Protein AF-A0A1Y3BEL7-F1 (afdb_monomer_lite)

Organism: Euroglyphus maynei (NCBI:txid6958)

Foldseek 3Di:
DDPVVVVLVVLVVLAPEADEPLQLLVQLLCLLQPDHDQQWDQDPVVLWIAGDSNYHHPPDRRVVRRVLVVVRRVNSSLNNVLCVVLVDDDPQADLLVLLSVLSNVVSVVLNVLSVVLSCVLVVVPPDDSRPPDDSVCSQVVCCDVVSVHSSVSSVLSSQLVCQLPVVVVVPVPDDDDDDDDPCPVVVSVVRSVVSLVSNLVSLVVQCPDPDPVSNVSSVSSNCSSCVVVVVVVVVVVVVDPDPVVVVPDPPPPVPPVPPVDDDDDDD

Radius of gyration: 25.71 Å; chains: 1; bounding box: 65×42×88 Å

pLDDT: mean 76.01, std 19.2, range [27.77, 96.56]

Sequence (267 aa):
MSHAECIHLLEERLIRRRLTKLEVIEHIISMLIGFESESFIWNDNEKQFVPNKCYSMTNVNIKSYQSFLSRFAPIGTMYRRMSTFVETEYFRGKTFFAYQNVLGKILGELMEKTLQARQHFTNSTDINPDKNVRLILVESFLDSEKNGQLLLSIRNLYAIHQEIIMNESNNDQSDEQISLSNSLFQMETSLHRHFCRQTLNAIHKRLSIPDVRIRSLAYTMLDHCLRVMFISLETMLKSFASLSELSTNEFLFESKFRSRNQLYHTV

Structure (mmCIF, N/CA/C/O backbone):
data_AF-A0A1Y3BEL7-F1
#
_entry.id   AF-A0A1Y3BEL7-F1
#
loop_
_atom_site.group_PDB
_atom_site.id
_atom_site.type_symbol
_atom_site.label_atom_id
_atom_site.label_alt_id
_atom_site.label_comp_id
_atom_site.label_asym_id
_atom_site.label_entity_id
_atom_site.label_seq_id
_atom_site.pdbx_PDB_ins_code
_atom_site.Cartn_x
_atom_site.Cartn_y
_atom_site.Cartn_z
_atom_site.occupancy
_atom_site.B_iso_or_equiv
_atom_site.auth_seq_id
_atom_site.auth_comp_id
_atom_site.auth_asym_id
_atom_site.auth_atom_id
_atom_site.pdbx_PDB_model_num
ATOM 1 N N . MET A 1 1 ? -14.386 -18.050 39.953 1.00 56.84 1 MET A N 1
ATOM 2 C CA . MET A 1 1 ? -13.738 -17.272 38.882 1.00 56.84 1 MET A CA 1
ATOM 3 C C . MET A 1 1 ? -12.870 -18.196 38.062 1.00 56.84 1 MET A C 1
ATOM 5 O O . MET A 1 1 ? -12.071 -18.928 38.637 1.00 56.84 1 MET A O 1
ATOM 9 N N . SER A 1 2 ? -13.051 -18.194 36.747 1.00 76.56 2 SER A N 1
ATOM 10 C CA . SER A 1 2 ? -12.201 -18.953 35.829 1.00 76.56 2 SER A CA 1
ATOM 11 C C . SER A 1 2 ? -10.856 -18.242 35.611 1.00 76.56 2 SER A C 1
ATOM 13 O O . SER A 1 2 ? -10.738 -17.028 35.780 1.00 76.56 2 SER A O 1
ATOM 15 N N . HIS A 1 3 ? -9.819 -18.984 35.214 1.00 68.88 3 HIS A N 1
ATOM 16 C CA . HIS A 1 3 ? -8.500 -18.408 34.914 1.00 68.88 3 HI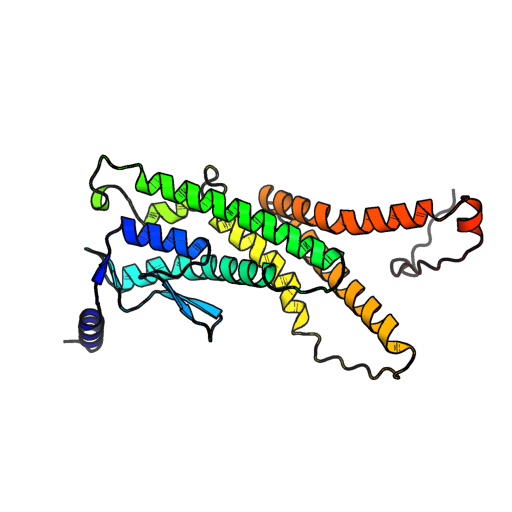S A CA 1
ATOM 17 C C . HIS A 1 3 ? -8.579 -17.317 33.821 1.00 68.88 3 HIS A C 1
ATOM 19 O O . HIS A 1 3 ? -7.900 -16.296 33.901 1.00 68.88 3 HIS A O 1
ATOM 25 N N . ALA A 1 4 ? -9.489 -17.484 32.854 1.00 65.94 4 ALA A N 1
ATOM 26 C CA . ALA A 1 4 ? -9.751 -16.515 31.792 1.00 65.94 4 ALA A CA 1
ATOM 27 C C . ALA A 1 4 ? -10.385 -15.204 32.299 1.00 65.94 4 ALA A C 1
ATOM 29 O O . ALA A 1 4 ? -10.062 -14.133 31.787 1.00 65.94 4 ALA A O 1
ATOM 30 N N . GLU A 1 5 ? -11.249 -15.270 33.316 1.00 63.91 5 GLU A N 1
ATOM 31 C CA . GLU A 1 5 ? -11.828 -14.082 33.965 1.00 63.91 5 GLU A CA 1
ATOM 32 C C . GLU A 1 5 ? -10.769 -13.290 34.741 1.00 63.91 5 GLU A C 1
ATOM 34 O O . GLU A 1 5 ? -10.764 -12.061 34.695 1.00 63.91 5 GLU A O 1
ATOM 39 N N . CYS A 1 6 ? -9.830 -13.978 35.402 1.00 62.88 6 CYS A N 1
ATO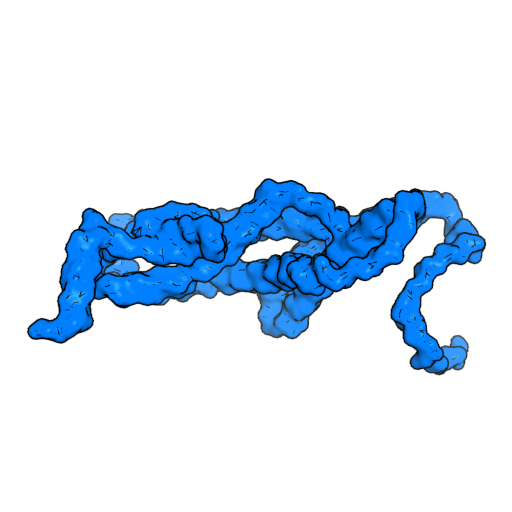M 40 C CA . CYS A 1 6 ? -8.703 -13.337 36.088 1.00 62.88 6 CYS A CA 1
ATOM 41 C C . CYS A 1 6 ? -7.791 -12.572 35.117 1.00 62.88 6 CYS A C 1
ATOM 43 O O . CYS A 1 6 ? -7.420 -11.433 35.397 1.00 62.88 6 CYS A O 1
ATOM 45 N N . ILE A 1 7 ? -7.455 -13.170 33.968 1.00 68.19 7 ILE A N 1
ATOM 46 C CA . ILE A 1 7 ? -6.629 -12.519 32.938 1.00 68.19 7 ILE A CA 1
ATOM 47 C C . ILE A 1 7 ? -7.341 -11.280 32.382 1.00 68.19 7 ILE A C 1
ATOM 49 O O . ILE A 1 7 ? -6.734 -10.217 32.303 1.00 68.19 7 ILE A O 1
ATOM 53 N N . HIS A 1 8 ? -8.640 -11.374 32.086 1.00 64.44 8 HIS A N 1
ATOM 54 C CA . HIS A 1 8 ? -9.412 -10.240 31.568 1.00 64.44 8 HIS A CA 1
ATOM 55 C C . HIS A 1 8 ? -9.477 -9.064 32.560 1.00 64.44 8 HIS A C 1
ATOM 57 O O . HIS A 1 8 ? -9.371 -7.905 32.165 1.00 64.44 8 HIS A O 1
ATOM 63 N N . LEU A 1 9 ? -9.625 -9.341 33.860 1.00 64.44 9 LEU A N 1
ATOM 64 C CA . LEU A 1 9 ? -9.618 -8.306 34.903 1.00 64.44 9 LEU A CA 1
ATOM 65 C C . LEU A 1 9 ? -8.244 -7.640 35.064 1.00 64.44 9 LEU A C 1
ATOM 67 O O . LEU A 1 9 ? -8.168 -6.446 35.349 1.00 64.44 9 LEU A O 1
ATOM 71 N N . LEU A 1 10 ? -7.157 -8.395 34.884 1.00 67.31 10 LEU A N 1
ATOM 72 C CA . LEU A 1 10 ? -5.799 -7.847 34.883 1.00 67.31 10 LEU A CA 1
ATOM 73 C C . LEU A 1 10 ? -5.545 -6.975 33.646 1.00 67.31 10 LEU A C 1
ATOM 75 O O . LEU A 1 10 ? -4.974 -5.896 33.779 1.00 67.31 10 LEU A O 1
ATOM 79 N N . GLU A 1 11 ? -6.017 -7.397 32.471 1.00 68.31 11 GLU A N 1
ATOM 80 C CA . GLU A 1 11 ? -5.955 -6.604 31.237 1.00 68.31 11 GLU A CA 1
ATOM 81 C C . GLU A 1 11 ? -6.750 -5.296 31.361 1.00 68.31 11 GLU A C 1
ATOM 83 O O . GLU A 1 11 ? -6.269 -4.243 30.947 1.00 68.31 11 GLU A O 1
ATOM 88 N N . GLU A 1 12 ? -7.923 -5.323 32.003 1.00 69.38 12 GLU A N 1
ATOM 89 C CA . GLU A 1 12 ? -8.717 -4.113 32.243 1.00 69.38 12 GLU A CA 1
ATOM 90 C C . GLU A 1 12 ? -8.018 -3.093 33.146 1.00 69.38 12 GLU A C 1
ATOM 92 O O . GLU A 1 12 ? -8.146 -1.888 32.923 1.00 69.38 12 GLU A O 1
ATOM 97 N N . ARG A 1 13 ? -7.237 -3.551 34.131 1.00 73.81 13 ARG A N 1
ATOM 98 C CA . ARG A 1 13 ? -6.464 -2.668 35.021 1.00 73.81 13 ARG A CA 1
ATOM 99 C C . ARG A 1 13 ? -5.313 -1.949 34.317 1.00 73.81 13 ARG A C 1
ATOM 101 O O . ARG A 1 13 ? -4.828 -0.951 34.840 1.00 73.81 13 ARG A O 1
ATOM 108 N N . LEU A 1 14 ? -4.874 -2.441 33.158 1.00 77.56 14 LEU A N 1
ATOM 109 C CA . LEU A 1 14 ? -3.791 -1.844 32.371 1.00 77.56 14 LEU A CA 1
ATOM 110 C C . LEU A 1 14 ? -4.282 -0.756 31.401 1.00 77.56 14 LEU A C 1
ATOM 112 O O . LEU A 1 14 ? -3.461 -0.077 30.780 1.00 77.56 14 LEU A O 1
ATOM 116 N N . ILE A 1 15 ? -5.600 -0.564 31.270 1.00 82.31 15 ILE A N 1
ATOM 117 C CA . ILE A 1 15 ? -6.164 0.467 30.398 1.00 82.31 15 ILE A CA 1
ATOM 118 C C . ILE A 1 15 ? -5.889 1.849 30.987 1.00 82.31 15 ILE A C 1
ATOM 120 O O . ILE A 1 15 ? -6.390 2.202 32.052 1.00 82.31 15 ILE A O 1
ATOM 124 N N . ARG A 1 16 ? -5.159 2.671 30.230 1.00 84.25 16 ARG A N 1
ATOM 125 C CA . ARG A 1 16 ? -4.903 4.078 30.560 1.00 84.25 16 ARG A CA 1
ATOM 126 C C . ARG A 1 16 ? -6.086 4.974 30.209 1.00 84.25 16 ARG A C 1
ATOM 128 O O . ARG A 1 16 ? -6.393 5.900 30.951 1.00 84.25 16 ARG A O 1
ATOM 135 N N . ARG A 1 17 ? -6.741 4.715 29.072 1.00 89.06 17 ARG A N 1
ATOM 136 C CA . ARG A 1 17 ? -7.836 5.543 28.548 1.00 89.06 17 ARG A CA 1
ATOM 137 C C . ARG A 1 17 ? -8.792 4.734 27.668 1.00 89.06 17 ARG A C 1
ATOM 139 O O . ARG A 1 17 ? -8.379 3.804 26.971 1.00 89.06 17 ARG A O 1
ATOM 146 N N . ARG A 1 18 ? -10.075 5.111 27.690 1.00 87.94 18 ARG A N 1
ATOM 147 C CA . ARG A 1 18 ? -11.102 4.617 26.761 1.00 87.94 18 ARG A CA 1
ATOM 148 C C . ARG A 1 18 ? -11.366 5.668 25.683 1.00 87.94 18 ARG A C 1
ATOM 150 O O . ARG A 1 18 ? -11.723 6.794 26.015 1.00 87.94 18 ARG A O 1
ATOM 157 N N . LEU A 1 19 ? -11.172 5.285 24.429 1.00 88.69 19 LEU A N 1
ATOM 158 C CA . LEU A 1 19 ? -11.324 6.120 23.242 1.00 88.69 19 LEU A CA 1
ATOM 159 C C . LEU A 1 19 ? -12.773 6.111 22.750 1.00 88.69 19 LEU A C 1
ATOM 161 O O . LEU A 1 19 ? -13.483 5.111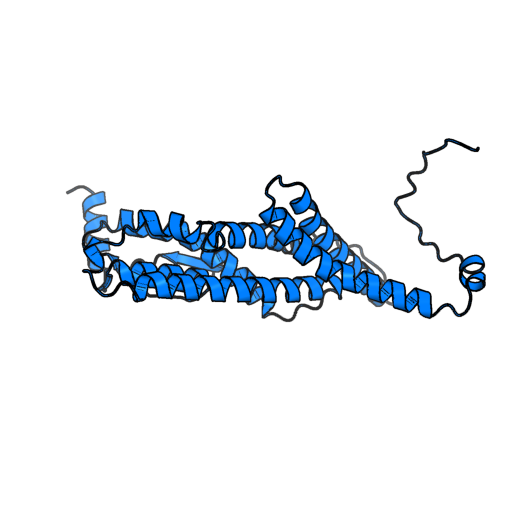 22.887 1.00 88.69 19 LEU A O 1
ATOM 165 N N . THR A 1 20 ? -13.196 7.215 22.150 1.00 87.25 20 THR A N 1
ATOM 166 C CA . THR A 1 20 ? -14.455 7.327 21.406 1.00 87.25 20 THR A CA 1
ATOM 167 C C . THR A 1 20 ? -14.350 6.628 20.051 1.00 87.25 20 THR A C 1
ATOM 169 O O . THR A 1 20 ? -13.254 6.376 19.542 1.00 87.25 20 THR A O 1
ATOM 172 N N . LYS A 1 21 ? -15.490 6.331 19.412 1.00 85.12 21 LYS A N 1
ATOM 173 C CA . LYS A 1 21 ? -15.473 5.716 18.072 1.00 85.12 21 LYS A CA 1
ATOM 174 C C . LYS A 1 21 ? -14.783 6.598 17.035 1.00 85.12 21 LYS A C 1
ATOM 176 O O . LYS A 1 21 ? -14.102 6.071 16.160 1.00 85.12 21 LYS A O 1
ATOM 181 N N . LEU A 1 22 ? -14.967 7.915 17.129 1.00 84.31 22 LEU A N 1
ATOM 182 C CA . LEU A 1 22 ? -14.365 8.868 16.201 1.00 84.31 22 LEU A CA 1
ATOM 183 C C . LEU A 1 22 ? -12.837 8.865 16.325 1.00 84.31 22 LEU A C 1
ATOM 185 O O . LEU A 1 22 ? -12.164 8.722 15.311 1.00 84.31 22 LEU A O 1
ATOM 189 N N . GLU A 1 23 ? -12.301 8.907 17.548 1.00 88.44 23 GLU A N 1
ATOM 190 C CA . GLU A 1 23 ? -10.851 8.822 17.789 1.00 88.44 23 GLU A CA 1
ATOM 191 C C . GLU A 1 23 ? -10.263 7.527 17.223 1.00 88.44 23 GLU A C 1
ATOM 193 O O . GLU A 1 23 ? -9.241 7.547 16.544 1.00 88.44 23 GLU A O 1
ATOM 198 N N . VAL A 1 24 ? -10.939 6.390 17.422 1.00 89.94 24 VAL A N 1
ATOM 199 C CA . VAL A 1 24 ? -10.495 5.106 16.859 1.00 89.94 24 VAL A CA 1
ATOM 200 C C . VAL A 1 24 ? -10.445 5.144 15.327 1.00 89.94 24 VAL A C 1
ATOM 202 O O . VAL A 1 24 ? -9.528 4.584 14.727 1.00 89.94 24 VAL A O 1
ATOM 205 N N . ILE A 1 25 ? -11.400 5.812 14.678 1.00 88.56 25 ILE A N 1
ATOM 206 C CA . ILE A 1 25 ? -11.409 5.974 13.218 1.00 88.56 25 ILE A CA 1
ATOM 207 C C . ILE A 1 25 ? -10.274 6.887 12.766 1.00 88.56 25 ILE A C 1
ATOM 209 O O . ILE A 1 25 ? -9.565 6.541 11.823 1.00 88.56 25 ILE A O 1
ATOM 213 N N . GLU A 1 26 ? -10.055 8.011 13.447 1.00 89.50 26 GLU A N 1
ATOM 214 C CA . GLU A 1 26 ? -8.930 8.900 13.154 1.00 89.50 26 GLU A CA 1
ATOM 215 C C . GLU A 1 26 ? -7.583 8.190 13.310 1.00 89.50 26 GLU A C 1
ATOM 217 O O . GLU A 1 26 ? -6.696 8.352 12.470 1.00 89.50 26 GLU A O 1
ATOM 222 N N . HIS A 1 27 ? -7.438 7.356 14.338 1.00 93.44 27 HIS A N 1
ATOM 223 C CA . HIS A 1 27 ? -6.250 6.536 14.545 1.00 93.44 27 HIS A CA 1
ATOM 224 C C . HIS A 1 27 ? -6.048 5.508 13.423 1.00 93.44 27 HIS A C 1
ATOM 226 O O . HIS A 1 27 ? -4.923 5.336 12.958 1.00 93.44 27 HIS A O 1
ATOM 232 N N . ILE A 1 28 ? -7.116 4.859 12.935 1.00 92.75 28 ILE A N 1
ATOM 233 C CA . ILE A 1 28 ? -7.040 3.959 11.770 1.00 92.75 28 ILE A CA 1
ATOM 234 C C . ILE A 1 28 ? -6.583 4.725 10.529 1.00 92.75 28 ILE A C 1
ATOM 236 O O . ILE A 1 28 ? -5.660 4.286 9.851 1.00 92.75 28 ILE A O 1
ATOM 240 N N . ILE A 1 29 ? -7.200 5.871 10.240 1.00 91.94 29 ILE A N 1
ATOM 241 C CA . ILE A 1 29 ? -6.881 6.691 9.065 1.00 91.94 29 ILE A CA 1
ATOM 242 C C . ILE A 1 29 ? -5.430 7.184 9.119 1.00 91.94 29 ILE A C 1
ATOM 244 O O . ILE A 1 29 ? -4.725 7.110 8.117 1.00 91.94 29 ILE A O 1
ATOM 248 N N . SER A 1 30 ? -4.963 7.620 10.290 1.00 93.06 30 SER A N 1
ATOM 249 C CA . SER A 1 30 ? -3.580 8.075 10.488 1.00 93.06 30 SER A CA 1
ATOM 250 C C . SER A 1 30 ? -2.576 6.931 10.307 1.00 93.06 30 SER A C 1
ATOM 252 O O . SER A 1 30 ? -1.538 7.098 9.669 1.00 93.06 30 SER A O 1
ATOM 254 N N . MET A 1 31 ? -2.911 5.737 10.798 1.00 95.38 31 MET A N 1
ATOM 255 C CA . MET A 1 31 ? -2.078 4.543 10.652 1.00 95.38 31 MET A CA 1
ATOM 256 C C . MET A 1 31 ? -2.024 4.031 9.205 1.00 95.38 31 MET A C 1
ATOM 258 O O . MET A 1 31 ? -0.973 3.569 8.763 1.00 95.38 31 MET A O 1
ATOM 262 N N . LEU A 1 32 ? -3.098 4.186 8.422 1.00 94.06 32 LEU A N 1
ATOM 263 C CA . LEU A 1 32 ? -3.114 3.830 6.995 1.00 94.06 32 LEU A CA 1
ATOM 264 C C . LEU A 1 32 ? -2.138 4.651 6.139 1.00 94.06 32 LEU A C 1
ATOM 266 O O . LEU A 1 32 ? -1.768 4.189 5.064 1.00 94.06 32 LEU A O 1
ATOM 270 N N . ILE A 1 33 ? -1.693 5.811 6.629 1.00 92.94 33 ILE A N 1
ATOM 271 C CA . ILE A 1 33 ? -0.644 6.640 6.012 1.00 92.94 33 ILE A CA 1
ATOM 272 C C . ILE A 1 33 ? 0.676 6.608 6.802 1.00 92.94 33 ILE A C 1
ATOM 274 O O . ILE A 1 33 ? 1.551 7.443 6.594 1.00 92.94 33 ILE A O 1
ATOM 278 N N . GLY A 1 34 ? 0.844 5.628 7.694 1.00 92.56 34 GLY A N 1
ATOM 279 C CA . GLY A 1 34 ? 2.119 5.326 8.343 1.00 92.56 34 GLY A CA 1
ATOM 280 C C . GLY A 1 34 ? 2.387 6.021 9.680 1.00 92.56 34 GLY A C 1
ATOM 281 O O . GLY A 1 34 ? 3.482 5.844 10.219 1.00 92.56 34 GLY A O 1
ATOM 282 N N . PHE A 1 35 ? 1.424 6.738 10.264 1.00 94.12 35 PHE A N 1
ATOM 283 C CA . PHE A 1 35 ? 1.610 7.381 11.571 1.00 94.12 35 PHE A CA 1
ATOM 284 C C . PHE A 1 35 ? 1.185 6.492 12.743 1.00 94.12 35 PHE A C 1
ATOM 286 O O . PHE A 1 35 ? 0.197 5.759 12.686 1.00 94.12 35 PHE A O 1
ATOM 293 N N . GLU A 1 36 ? 1.935 6.582 13.838 1.00 94.69 36 GLU A N 1
ATOM 294 C CA . GLU A 1 36 ? 1.534 6.004 15.119 1.00 94.69 36 GLU A CA 1
ATOM 295 C C . GLU A 1 36 ? 0.390 6.797 15.757 1.00 94.69 36 GLU A C 1
ATOM 297 O O . GLU A 1 36 ? 0.131 7.955 15.429 1.00 94.69 36 GLU A O 1
ATOM 302 N N . SER A 1 37 ? -0.312 6.156 16.684 1.00 93.94 37 SER A N 1
ATOM 303 C CA . SER A 1 37 ? -1.406 6.753 17.445 1.00 93.94 37 SER A CA 1
ATOM 304 C C . SER A 1 37 ? -1.588 6.023 18.773 1.00 93.94 37 SER A C 1
ATOM 306 O O . SER A 1 37 ? -0.946 5.007 19.039 1.00 93.94 37 SER A O 1
ATOM 308 N N . GLU A 1 38 ? -2.521 6.478 19.607 1.00 92.44 38 GLU A N 1
ATOM 309 C CA . GLU A 1 38 ? -2.838 5.762 20.847 1.00 92.44 38 GLU A CA 1
ATOM 310 C C . GLU A 1 38 ? -3.309 4.324 20.573 1.00 92.44 38 GLU A C 1
ATOM 312 O O . GLU A 1 38 ? -2.976 3.412 21.325 1.00 92.44 38 GLU A O 1
ATOM 317 N N . SER A 1 39 ? -4.031 4.091 19.469 1.00 92.31 39 SER A N 1
ATOM 318 C CA . SER A 1 39 ? -4.519 2.757 19.094 1.00 92.31 39 SER A CA 1
ATOM 319 C C . SER A 1 39 ? -3.457 1.863 18.449 1.00 92.31 39 SER A C 1
ATOM 321 O O . SER A 1 39 ? -3.598 0.641 18.516 1.00 92.31 39 SER A O 1
ATOM 323 N N . PHE A 1 40 ? -2.413 2.430 17.835 1.00 95.06 40 PHE A N 1
ATOM 324 C CA . PHE A 1 40 ? -1.425 1.687 17.047 1.00 95.06 40 PHE A CA 1
ATOM 325 C C . PHE A 1 40 ? -0.008 2.191 17.291 1.00 95.06 40 PHE A C 1
ATOM 327 O O . PHE A 1 40 ? 0.287 3.359 17.054 1.00 95.06 40 PHE A O 1
ATOM 334 N N . ILE A 1 41 ? 0.880 1.277 17.664 1.00 94.38 41 ILE A N 1
ATOM 335 C CA . ILE A 1 41 ? 2.315 1.543 17.792 1.00 94.38 41 ILE A CA 1
ATOM 336 C C . ILE A 1 41 ? 3.076 0.764 16.725 1.00 94.38 41 ILE A C 1
ATOM 338 O O . ILE A 1 41 ? 2.641 -0.309 16.295 1.00 94.38 41 ILE A O 1
ATOM 342 N N . TRP A 1 42 ? 4.205 1.297 16.291 1.00 95.19 42 TRP A N 1
ATOM 343 C CA . TRP A 1 42 ? 5.131 0.621 15.406 1.00 95.19 42 TRP A CA 1
ATOM 344 C C . TRP A 1 42 ? 6.115 -0.206 16.224 1.00 95.19 42 TRP A C 1
ATOM 346 O O . TRP A 1 42 ? 6.802 0.289 17.112 1.00 95.19 42 TRP A O 1
ATOM 356 N N . ASN A 1 43 ? 6.172 -1.499 15.928 1.00 93.94 43 ASN A N 1
ATOM 357 C CA . ASN A 1 43 ? 7.163 -2.395 16.490 1.00 93.94 43 ASN A CA 1
ATOM 358 C C . ASN A 1 43 ? 8.388 -2.414 15.570 1.00 93.94 43 ASN A C 1
ATOM 360 O O . ASN A 1 43 ? 8.343 -3.038 14.509 1.00 93.94 43 ASN A O 1
ATOM 364 N N . ASP A 1 44 ? 9.480 -1.767 15.981 1.00 90.38 44 ASP A N 1
ATOM 365 C CA . ASP A 1 44 ? 10.724 -1.717 15.202 1.00 90.38 44 ASP A CA 1
ATOM 366 C C . ASP A 1 44 ? 11.357 -3.097 14.975 1.00 90.38 44 ASP A C 1
ATOM 368 O O . ASP A 1 44 ? 11.929 -3.339 13.911 1.00 90.38 44 ASP A O 1
ATOM 372 N N . ASN A 1 45 ? 11.202 -4.029 15.922 1.00 91.00 45 ASN A N 1
ATOM 373 C CA . ASN A 1 45 ? 11.781 -5.372 15.814 1.00 91.00 45 ASN A CA 1
ATOM 374 C C . ASN A 1 45 ? 11.094 -6.194 14.717 1.00 91.00 45 ASN A C 1
ATOM 376 O O . ASN A 1 45 ? 11.746 -6.859 13.916 1.00 91.00 45 ASN A O 1
ATOM 380 N N . GLU A 1 46 ? 9.763 -6.137 14.667 1.00 90.38 46 GLU A N 1
ATOM 381 C CA . GLU A 1 46 ? 8.950 -6.876 13.690 1.00 90.38 46 GLU A CA 1
ATOM 382 C C . GLU A 1 46 ? 8.669 -6.054 12.417 1.00 90.38 46 GLU A C 1
ATOM 384 O O . GLU A 1 46 ? 8.111 -6.563 11.438 1.00 90.38 46 GLU A O 1
ATOM 389 N N . LYS A 1 47 ? 9.052 -4.771 12.420 1.00 91.75 47 LYS A N 1
ATOM 390 C CA . LYS A 1 47 ? 8.764 -3.777 11.379 1.00 91.75 47 LYS A CA 1
ATOM 391 C C . LYS A 1 47 ? 7.287 -3.784 10.981 1.00 91.75 47 LYS A C 1
ATOM 393 O O . LYS A 1 47 ? 6.967 -3.920 9.793 1.00 91.75 47 LYS A O 1
ATOM 398 N N . GLN A 1 48 ? 6.396 -3.720 11.968 1.00 95.44 48 GLN A N 1
ATOM 399 C CA . GLN A 1 48 ? 4.949 -3.743 11.751 1.00 95.44 48 GLN A CA 1
ATOM 400 C C . GLN A 1 48 ? 4.187 -2.936 12.796 1.00 95.44 48 GLN A C 1
ATOM 402 O O . GLN A 1 48 ? 4.636 -2.774 13.929 1.00 95.44 48 GLN A O 1
ATOM 407 N N . PHE A 1 49 ? 2.999 -2.472 12.426 1.00 95.62 49 PHE A N 1
ATOM 408 C CA . PHE A 1 49 ? 2.058 -1.913 13.385 1.00 95.62 49 PHE A CA 1
ATOM 409 C C . PHE A 1 49 ? 1.419 -3.008 14.229 1.00 95.62 49 PHE A C 1
ATOM 411 O O . PHE A 1 49 ? 0.997 -4.044 13.712 1.00 95.62 49 PHE A O 1
ATOM 418 N N . VAL A 1 50 ? 1.269 -2.733 15.521 1.00 93.94 50 VAL A N 1
ATOM 419 C CA . VAL A 1 50 ? 0.541 -3.587 16.458 1.00 93.94 50 VAL A CA 1
ATOM 420 C C . VAL A 1 50 ? -0.491 -2.764 17.238 1.00 93.94 50 VAL A C 1
ATOM 422 O O . VAL A 1 50 ? -0.209 -1.621 17.618 1.00 93.94 50 VAL A O 1
ATOM 425 N N . PRO A 1 51 ? -1.701 -3.306 17.487 1.00 92.50 51 PRO A N 1
ATOM 426 C CA . PRO A 1 51 ? -2.675 -2.654 18.353 1.00 92.50 51 PRO A CA 1
ATOM 427 C C . PRO A 1 51 ? -2.111 -2.439 19.760 1.00 92.50 51 PRO A C 1
ATOM 429 O O . PRO A 1 51 ? -1.585 -3.366 20.382 1.00 92.50 51 PRO A O 1
ATOM 432 N N . ASN A 1 52 ? -2.246 -1.223 20.281 1.00 88.81 52 ASN A N 1
ATOM 433 C CA . ASN A 1 52 ? -1.765 -0.891 21.613 1.00 88.81 52 ASN A CA 1
ATOM 434 C C . ASN A 1 52 ? -2.689 -1.477 22.690 1.00 88.81 52 ASN A C 1
ATOM 436 O O . ASN A 1 52 ? -3.898 -1.239 22.696 1.00 88.81 52 ASN A O 1
ATOM 440 N N . LYS A 1 53 ? -2.110 -2.217 23.639 1.00 84.81 53 LYS A N 1
ATOM 441 C CA . LYS A 1 53 ? -2.848 -2.867 24.732 1.00 84.81 53 LYS A CA 1
ATOM 442 C C . LYS A 1 53 ? -3.276 -1.897 25.840 1.00 84.81 53 LYS A C 1
ATOM 444 O O . LYS A 1 53 ? -4.169 -2.226 26.610 1.00 84.81 53 LYS A O 1
ATOM 449 N N . CYS A 1 54 ? -2.671 -0.711 25.914 1.00 83.94 54 CYS A N 1
ATOM 450 C CA . CYS A 1 54 ? -2.954 0.291 26.948 1.00 83.94 54 CYS A CA 1
ATOM 451 C C . CYS A 1 54 ? -4.255 1.077 26.714 1.00 83.94 54 CYS A C 1
ATOM 453 O O . CYS A 1 54 ? -4.640 1.884 27.562 1.00 83.94 54 CYS A O 1
ATOM 455 N N . TYR A 1 55 ? -4.922 0.874 25.576 1.00 87.06 55 TYR A N 1
ATOM 456 C CA . TYR A 1 55 ? -6.111 1.621 25.177 1.00 87.06 55 TYR A CA 1
ATOM 457 C C . TYR A 1 55 ? -7.253 0.673 24.821 1.00 87.06 55 TYR A C 1
ATOM 459 O O . TYR A 1 55 ? -7.049 -0.438 24.336 1.00 87.06 55 TYR A O 1
ATOM 467 N N . SER A 1 56 ? -8.478 1.129 25.059 1.00 88.06 56 SER A N 1
ATOM 468 C CA . SER A 1 56 ? -9.707 0.429 24.671 1.00 88.06 56 SER A CA 1
ATOM 469 C C . SER A 1 56 ? -10.720 1.431 24.132 1.00 88.06 56 SER A C 1
ATOM 471 O O . SER A 1 56 ? -10.434 2.625 24.086 1.00 88.06 56 SER A O 1
ATOM 473 N N . MET A 1 57 ? -11.903 0.971 23.737 1.00 86.69 57 MET A N 1
ATOM 474 C CA . MET A 1 57 ? -12.968 1.838 23.242 1.00 86.69 57 MET A CA 1
ATOM 475 C C . MET A 1 57 ? -14.166 1.840 24.192 1.00 86.69 57 MET A C 1
ATOM 477 O O . MET A 1 57 ? -14.467 0.835 24.842 1.00 86.69 57 MET A O 1
ATOM 481 N N . THR A 1 58 ? -14.862 2.971 24.280 1.00 82.81 58 THR A N 1
ATOM 482 C CA . THR A 1 58 ? -16.091 3.090 25.067 1.00 82.81 58 THR A CA 1
ATOM 483 C C . THR A 1 58 ? -17.141 2.076 24.599 1.00 82.81 58 THR A C 1
ATOM 485 O O . THR A 1 58 ? -17.368 1.874 23.407 1.00 82.81 58 THR A O 1
ATOM 488 N N . ASN A 1 59 ? -17.794 1.416 25.560 1.00 81.50 59 ASN A N 1
ATOM 489 C CA . ASN A 1 59 ? -18.905 0.483 25.328 1.00 81.50 59 ASN A CA 1
ATOM 490 C C . ASN A 1 59 ? -18.601 -0.710 24.398 1.00 81.50 59 ASN A C 1
ATOM 492 O O . ASN A 1 59 ? -19.526 -1.294 23.835 1.00 81.50 59 ASN A O 1
ATOM 496 N N . VAL A 1 60 ? -17.331 -1.099 24.242 1.00 81.69 60 VAL A N 1
ATOM 497 C CA . VAL A 1 60 ? -16.933 -2.277 23.458 1.00 81.69 60 VAL A CA 1
ATOM 498 C C . VAL A 1 60 ? -15.935 -3.124 24.233 1.00 81.69 60 VAL A C 1
ATOM 500 O O . VAL A 1 60 ? -15.028 -2.610 24.882 1.00 81.69 60 VAL A O 1
ATOM 503 N N . ASN A 1 61 ? -16.112 -4.444 24.162 1.00 84.12 61 ASN A N 1
ATOM 504 C CA . ASN A 1 61 ? -15.206 -5.400 24.787 1.00 84.12 61 ASN A CA 1
ATOM 505 C C . ASN A 1 61 ? -13.785 -5.267 24.204 1.00 84.12 61 ASN A C 1
ATOM 507 O O . ASN A 1 61 ? -13.615 -5.162 22.987 1.00 84.12 61 ASN A O 1
ATOM 511 N N . ILE A 1 62 ? -12.767 -5.331 25.067 1.00 83.38 62 ILE A N 1
ATOM 512 C CA . ILE A 1 62 ? -11.349 -5.185 24.700 1.00 83.38 62 ILE A CA 1
ATOM 513 C C . ILE A 1 62 ? -10.941 -6.157 23.592 1.00 83.38 62 ILE A C 1
ATOM 515 O O . ILE A 1 62 ? -10.295 -5.742 22.634 1.00 83.38 62 ILE A O 1
ATOM 519 N N . LYS A 1 63 ? -11.349 -7.428 23.672 1.00 84.25 63 LYS A N 1
ATOM 520 C CA . LYS A 1 63 ? -11.015 -8.441 22.661 1.00 84.25 63 LYS A CA 1
ATOM 521 C C . LYS A 1 63 ? -11.633 -8.106 21.309 1.00 84.25 63 LYS A C 1
ATOM 523 O O . LYS A 1 63 ? -10.967 -8.220 20.284 1.00 84.25 63 LYS A O 1
ATOM 528 N N . SER A 1 64 ? -12.885 -7.646 21.296 1.00 85.06 64 SER A N 1
ATOM 529 C CA . SER A 1 64 ? -13.557 -7.204 20.068 1.00 85.06 64 SER A CA 1
ATOM 530 C C . SER A 1 64 ? -12.888 -5.965 19.474 1.00 85.06 64 SER A C 1
ATOM 532 O O . SER A 1 64 ? -12.707 -5.894 18.263 1.00 85.06 64 SER A O 1
ATOM 534 N N . TYR A 1 65 ? -12.476 -5.015 20.315 1.00 86.44 65 TYR A N 1
ATOM 535 C CA . TYR A 1 65 ? -11.721 -3.835 19.896 1.00 86.44 65 TYR A CA 1
ATOM 536 C C . TYR A 1 65 ? -10.356 -4.213 19.301 1.00 86.44 65 TYR A C 1
ATOM 538 O O . TYR A 1 65 ? -10.044 -3.816 18.181 1.00 86.44 65 TYR A O 1
ATOM 546 N N . GLN A 1 66 ? -9.573 -5.048 19.985 1.00 86.94 66 GLN A N 1
ATOM 547 C CA . GLN A 1 66 ? -8.270 -5.512 19.498 1.00 86.94 66 GLN A CA 1
ATOM 548 C C . GLN A 1 66 ? -8.396 -6.307 18.195 1.00 86.94 66 GLN A C 1
ATOM 550 O O . GLN A 1 66 ? -7.646 -6.060 17.252 1.00 86.94 66 GLN A O 1
ATOM 555 N N . SER A 1 67 ? -9.379 -7.209 18.110 1.00 87.12 67 SER A N 1
ATOM 556 C CA . SER A 1 67 ? -9.677 -7.954 16.884 1.00 87.12 67 SER A CA 1
ATOM 557 C C . SER A 1 67 ? -10.149 -7.048 15.749 1.00 87.12 67 SER A C 1
ATOM 559 O O . SER A 1 67 ? -9.957 -7.382 14.585 1.00 87.12 67 SER A O 1
ATOM 561 N N . PHE A 1 68 ? -10.803 -5.929 16.053 1.00 88.06 68 PHE A N 1
ATOM 562 C CA . PHE A 1 68 ? -11.194 -4.955 15.046 1.00 88.06 68 PHE A CA 1
ATOM 563 C C . PHE A 1 68 ? -9.968 -4.215 14.497 1.00 88.06 68 PHE A C 1
ATOM 565 O O . PHE A 1 68 ? -9.807 -4.147 13.279 1.00 88.06 68 PHE A O 1
ATOM 572 N N . LEU A 1 69 ? -9.087 -3.724 15.377 1.00 91.12 69 LEU A N 1
ATOM 573 C CA . LEU A 1 69 ? -7.862 -3.013 14.996 1.00 91.12 69 LEU A CA 1
ATOM 574 C C . LEU A 1 69 ? -6.868 -3.896 14.234 1.00 91.12 69 LEU A C 1
ATOM 576 O O . LEU A 1 69 ? -6.241 -3.432 13.279 1.00 91.12 69 LEU A O 1
ATOM 580 N N . SER A 1 70 ? -6.740 -5.170 14.614 1.00 90.50 70 SER A N 1
ATOM 581 C CA . SER A 1 70 ? -5.807 -6.105 13.974 1.00 90.50 70 SER A CA 1
ATOM 582 C C . SER A 1 70 ? -6.100 -6.337 12.489 1.00 90.50 70 SER A C 1
ATOM 584 O O . SER A 1 70 ? -5.196 -6.712 11.749 1.00 90.50 70 SER A O 1
ATOM 586 N N . ARG A 1 71 ? -7.322 -6.055 12.017 1.00 89.19 71 ARG A N 1
ATOM 587 C CA . ARG A 1 71 ? -7.675 -6.128 10.588 1.00 89.19 71 ARG A CA 1
ATOM 588 C C . ARG A 1 71 ? -7.037 -5.014 9.755 1.00 89.19 71 ARG A C 1
ATOM 590 O O . ARG A 1 71 ? -6.789 -5.213 8.569 1.00 89.19 71 ARG A O 1
ATOM 597 N N . PHE A 1 72 ? -6.750 -3.863 10.365 1.00 91.38 72 PHE A N 1
ATOM 598 C CA . PHE A 1 72 ? -6.177 -2.704 9.675 1.00 91.38 72 PHE A CA 1
ATOM 599 C C . PHE A 1 72 ? -4.654 -2.628 9.801 1.00 91.38 72 PHE A C 1
ATOM 601 O O . PHE A 1 72 ? -3.999 -2.173 8.864 1.00 91.38 72 PHE A O 1
ATOM 608 N N . ALA A 1 73 ? -4.082 -3.098 10.916 1.00 93.62 73 ALA A N 1
ATOM 609 C CA . ALA A 1 73 ? -2.643 -3.013 11.186 1.00 93.62 73 ALA A CA 1
ATOM 610 C C . ALA A 1 73 ? -1.740 -3.545 10.043 1.00 93.62 73 ALA A C 1
ATOM 612 O O . ALA A 1 73 ? -0.746 -2.882 9.719 1.00 93.62 73 ALA A O 1
ATOM 613 N N . PRO A 1 74 ? -2.076 -4.657 9.350 1.00 95.06 74 PRO A N 1
ATOM 614 C CA . PRO A 1 74 ? -1.302 -5.102 8.194 1.00 95.06 74 PRO A CA 1
ATOM 615 C C . PRO A 1 74 ? -1.269 -4.072 7.062 1.00 95.06 74 PRO A C 1
ATOM 617 O O . PRO A 1 74 ? -0.233 -3.891 6.439 1.00 95.06 74 PRO A O 1
ATOM 620 N N . ILE A 1 75 ? -2.366 -3.356 6.806 1.00 94.94 75 ILE A N 1
ATOM 621 C CA . ILE A 1 75 ? -2.474 -2.425 5.674 1.00 94.94 75 ILE A CA 1
ATOM 622 C C . ILE A 1 75 ? -1.602 -1.187 5.905 1.00 94.94 75 ILE A C 1
ATOM 624 O O . ILE A 1 75 ? -0.835 -0.813 5.021 1.00 94.94 75 ILE A O 1
ATOM 628 N N . GLY A 1 76 ? -1.636 -0.583 7.097 1.00 95.38 76 GLY A N 1
ATOM 629 C CA . GLY A 1 76 ? -0.714 0.522 7.390 1.00 95.38 76 GLY A CA 1
ATOM 630 C C . GLY A 1 76 ? 0.742 0.069 7.482 1.00 95.38 76 GLY A C 1
ATOM 631 O O . GLY A 1 76 ? 1.641 0.826 7.126 1.00 95.38 76 GLY A O 1
ATOM 632 N N . THR A 1 77 ? 0.996 -1.194 7.853 1.00 96.19 77 THR A N 1
ATOM 633 C CA . THR A 1 77 ? 2.347 -1.779 7.780 1.00 96.19 77 THR A CA 1
ATOM 634 C C . THR A 1 77 ? 2.852 -1.823 6.340 1.00 96.19 77 THR A C 1
ATOM 636 O O . THR A 1 77 ? 3.995 -1.450 6.079 1.00 96.19 77 THR A O 1
ATOM 639 N N . MET A 1 78 ? 2.001 -2.238 5.397 1.00 96.56 78 MET A N 1
ATOM 640 C CA . MET A 1 78 ? 2.322 -2.231 3.969 1.00 96.56 78 MET A CA 1
ATOM 641 C C . MET A 1 78 ? 2.665 -0.821 3.486 1.00 96.56 78 MET A C 1
ATOM 643 O O . MET A 1 78 ? 3.702 -0.635 2.851 1.00 96.56 78 MET A O 1
ATOM 647 N N . TYR A 1 79 ? 1.829 0.169 3.824 1.00 96.50 79 TYR A N 1
ATOM 648 C CA . TYR A 1 79 ? 2.063 1.564 3.452 1.00 96.50 79 TYR A CA 1
ATOM 649 C C . TYR A 1 79 ? 3.387 2.086 4.023 1.00 96.50 79 TYR A C 1
ATOM 651 O O . TYR A 1 79 ? 4.232 2.542 3.257 1.00 96.50 79 TYR A O 1
ATOM 659 N N . ARG A 1 80 ? 3.610 1.951 5.340 1.00 95.56 80 ARG A N 1
ATOM 660 C CA . ARG A 1 80 ? 4.819 2.462 6.008 1.00 95.56 80 ARG A CA 1
ATOM 661 C C . ARG A 1 80 ? 6.097 1.833 5.465 1.00 95.56 80 ARG A C 1
ATOM 663 O O . ARG A 1 80 ? 7.086 2.524 5.267 1.00 95.56 80 ARG A O 1
ATOM 670 N N . ARG A 1 81 ? 6.087 0.531 5.165 1.00 94.56 81 ARG A N 1
ATOM 671 C CA . ARG A 1 81 ? 7.244 -0.130 4.541 1.00 94.56 81 ARG A CA 1
ATOM 672 C C . ARG A 1 81 ? 7.555 0.452 3.162 1.00 94.56 81 ARG A C 1
ATOM 674 O O . ARG A 1 81 ? 8.719 0.700 2.867 1.00 94.56 81 ARG A O 1
ATOM 681 N N . MET A 1 82 ? 6.531 0.696 2.341 1.00 95.25 82 MET A N 1
ATOM 682 C CA . MET A 1 82 ? 6.721 1.320 1.029 1.00 95.25 82 MET A CA 1
ATOM 683 C C . MET A 1 82 ? 7.172 2.778 1.144 1.00 95.25 82 MET A C 1
ATOM 685 O O . MET A 1 82 ? 8.047 3.181 0.387 1.00 95.25 82 MET A O 1
ATOM 689 N N . SER A 1 83 ? 6.626 3.559 2.082 1.00 94.44 83 SER A N 1
ATOM 690 C CA . SER A 1 83 ? 7.024 4.960 2.265 1.00 94.44 83 SER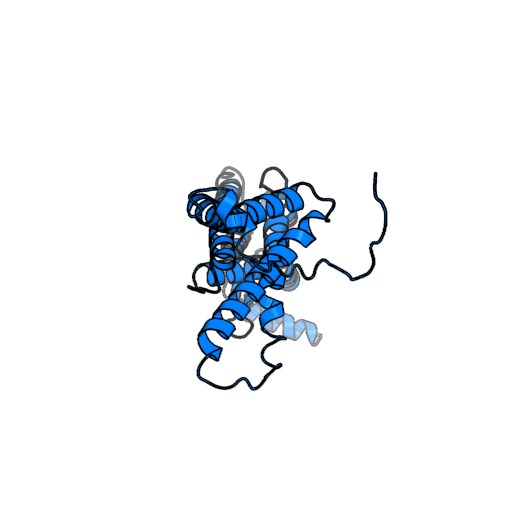 A CA 1
ATOM 691 C C . SER A 1 83 ? 8.471 5.073 2.745 1.00 94.44 83 SER A C 1
ATOM 693 O O . SER A 1 83 ? 9.250 5.797 2.137 1.00 94.44 83 SER A O 1
ATOM 695 N N . THR A 1 84 ? 8.876 4.272 3.737 1.00 92.31 84 THR A N 1
ATOM 696 C CA . THR A 1 84 ? 10.276 4.207 4.189 1.00 92.31 84 THR A CA 1
ATOM 697 C C . THR A 1 84 ? 11.214 3.743 3.071 1.00 92.31 84 THR A C 1
ATOM 699 O O . THR A 1 84 ? 12.328 4.244 2.941 1.00 92.31 84 THR A O 1
ATOM 702 N N . PHE A 1 85 ? 10.778 2.809 2.221 1.00 91.62 85 PHE A N 1
ATOM 703 C CA . PHE A 1 85 ? 11.554 2.423 1.043 1.00 91.62 85 PHE A CA 1
ATOM 704 C C . PHE A 1 85 ? 11.714 3.578 0.042 1.00 91.62 85 PHE A C 1
ATOM 706 O O . PHE A 1 85 ? 12.791 3.766 -0.506 1.00 91.62 85 PHE A O 1
ATOM 713 N N . VAL A 1 86 ? 10.673 4.375 -0.198 1.00 91.38 86 VAL A N 1
ATOM 714 C CA . VAL A 1 86 ? 10.774 5.535 -1.097 1.00 91.38 86 VAL A CA 1
ATOM 715 C C . VAL A 1 86 ? 11.727 6.594 -0.541 1.00 91.38 86 VAL A C 1
ATOM 717 O O . VAL A 1 86 ? 12.474 7.180 -1.317 1.00 91.38 86 VAL A O 1
ATOM 720 N N . GLU A 1 87 ? 11.738 6.802 0.775 1.00 86.44 87 GLU A N 1
ATOM 721 C CA . GLU A 1 87 ? 12.619 7.763 1.456 1.00 86.44 87 GLU A CA 1
ATOM 722 C C . GLU A 1 87 ? 14.093 7.331 1.494 1.00 86.44 87 GLU A C 1
ATOM 724 O O . GLU A 1 87 ? 14.976 8.160 1.702 1.00 86.44 87 GLU A O 1
ATOM 729 N N . THR A 1 88 ? 14.382 6.045 1.296 1.00 83.44 88 THR A N 1
ATOM 730 C CA . THR A 1 88 ? 15.753 5.524 1.319 1.00 83.44 88 THR A CA 1
ATOM 731 C C . THR A 1 88 ? 16.370 5.597 -0.075 1.00 83.44 88 THR A C 1
ATOM 733 O O . THR A 1 88 ? 15.880 4.988 -1.021 1.00 83.44 88 THR A O 1
ATOM 736 N N . GLU A 1 89 ? 17.461 6.349 -0.237 1.00 66.38 89 GLU A N 1
ATOM 737 C CA . GLU A 1 89 ? 18.134 6.488 -1.534 1.00 66.38 89 GLU A CA 1
ATOM 738 C C . GLU A 1 89 ? 18.819 5.172 -1.951 1.00 66.38 89 GLU A C 1
ATOM 740 O O . GLU A 1 89 ? 19.964 4.894 -1.594 1.00 66.38 89 GLU A O 1
ATOM 745 N N . TYR A 1 90 ? 18.115 4.351 -2.736 1.00 68.62 90 TYR A N 1
ATOM 746 C CA . TYR A 1 90 ? 18.636 3.115 -3.317 1.00 68.62 90 TYR A CA 1
ATOM 747 C C . TYR A 1 90 ? 18.827 3.268 -4.827 1.00 68.62 90 TYR A C 1
ATOM 749 O O . TYR A 1 90 ? 17.920 3.022 -5.625 1.00 68.62 90 TYR A O 1
ATOM 757 N N . PHE A 1 91 ? 20.041 3.611 -5.259 1.00 73.69 91 PHE A N 1
ATOM 758 C CA . PHE A 1 91 ? 20.359 3.572 -6.683 1.00 73.69 91 PHE A CA 1
ATOM 759 C C . PHE A 1 91 ? 20.771 2.158 -7.112 1.00 73.69 91 PHE A C 1
ATOM 761 O O . PHE A 1 91 ? 21.898 1.730 -6.891 1.00 73.69 91 PHE A O 1
ATOM 768 N N . ARG A 1 92 ? 19.843 1.430 -7.747 1.00 77.88 92 ARG A N 1
ATOM 769 C CA . ARG A 1 92 ? 20.071 0.086 -8.325 1.00 77.88 92 ARG A CA 1
ATOM 770 C C . ARG A 1 92 ? 19.852 0.047 -9.840 1.00 77.88 92 ARG A C 1
ATOM 772 O O . ARG A 1 92 ? 19.473 -0.969 -10.422 1.00 77.88 92 ARG A O 1
ATOM 779 N N . GLY A 1 93 ? 20.072 1.190 -10.484 1.00 81.56 93 GLY A N 1
ATOM 780 C CA . GLY A 1 93 ? 19.854 1.407 -11.910 1.00 81.56 93 GLY A CA 1
ATOM 781 C C . GLY A 1 93 ? 18.618 2.259 -12.207 1.00 81.56 93 GLY A C 1
ATOM 782 O O . GLY A 1 93 ? 17.681 2.368 -11.417 1.00 81.56 93 GLY A O 1
ATOM 783 N N . LYS A 1 94 ? 18.610 2.873 -13.395 1.00 84.69 94 LYS A N 1
ATOM 784 C CA . LYS A 1 94 ? 17.630 3.908 -13.765 1.00 84.69 94 LYS A CA 1
ATOM 785 C C . LYS A 1 94 ? 16.176 3.410 -13.785 1.00 84.69 94 LYS A C 1
ATOM 787 O O . LYS A 1 94 ? 15.282 4.168 -13.428 1.00 84.69 94 LYS A O 1
ATOM 792 N N . THR A 1 95 ? 15.928 2.152 -14.164 1.00 87.12 95 THR A N 1
ATOM 793 C CA . THR A 1 95 ? 14.576 1.556 -14.151 1.00 87.12 95 THR A CA 1
ATOM 794 C C . THR A 1 95 ? 14.064 1.350 -12.726 1.00 87.12 95 THR A C 1
ATOM 796 O O . THR A 1 95 ? 12.919 1.679 -12.437 1.00 87.12 95 THR A O 1
ATOM 799 N N . PHE A 1 96 ? 14.918 0.853 -11.826 1.00 86.81 96 PHE A N 1
ATOM 800 C CA . PHE A 1 96 ? 14.576 0.676 -10.413 1.00 86.81 96 PHE A CA 1
ATOM 801 C C . PHE A 1 96 ? 14.318 2.028 -9.736 1.00 86.81 96 PHE A C 1
ATOM 803 O O . PHE A 1 96 ? 13.334 2.197 -9.023 1.00 86.81 96 PHE A O 1
ATOM 810 N N . PHE A 1 97 ? 15.140 3.031 -10.051 1.00 87.62 97 PHE A N 1
ATOM 811 C CA . PHE A 1 97 ? 14.931 4.401 -9.590 1.00 87.62 97 PHE A CA 1
ATOM 812 C C . PHE A 1 97 ? 13.621 5.009 -10.126 1.00 87.62 97 PHE A C 1
ATOM 814 O O . PHE A 1 97 ? 12.875 5.647 -9.387 1.00 87.62 97 PHE A O 1
ATOM 821 N N . ALA A 1 98 ? 13.283 4.779 -11.400 1.00 89.88 98 ALA A N 1
ATOM 822 C CA . ALA A 1 98 ? 11.994 5.198 -11.956 1.00 89.88 98 ALA A CA 1
ATOM 823 C C . ALA A 1 98 ? 10.810 4.521 -11.249 1.00 89.88 98 ALA A C 1
ATOM 825 O O . ALA A 1 98 ? 9.810 5.188 -10.979 1.00 89.88 98 ALA A O 1
ATOM 826 N N . TYR A 1 99 ? 10.946 3.238 -10.899 1.00 92.44 99 TYR A N 1
ATOM 827 C CA . TYR A 1 99 ? 9.987 2.520 -10.062 1.00 92.44 99 TYR A CA 1
ATOM 828 C C . TYR A 1 99 ? 9.824 3.175 -8.680 1.00 92.44 99 TYR A C 1
ATOM 830 O O . TYR A 1 99 ? 8.698 3.458 -8.272 1.00 92.44 99 TYR A O 1
ATOM 838 N N . GLN A 1 100 ? 10.921 3.463 -7.977 1.00 91.50 100 GLN A N 1
ATOM 839 C CA . GLN A 1 100 ? 10.877 4.110 -6.664 1.00 91.50 100 GLN A CA 1
ATOM 840 C C . GLN A 1 100 ? 10.179 5.479 -6.730 1.00 91.50 100 GLN A C 1
ATOM 842 O O . GLN A 1 100 ? 9.325 5.788 -5.900 1.00 91.50 100 GLN A O 1
ATOM 847 N N . ASN A 1 101 ? 10.458 6.264 -7.774 1.00 91.31 101 ASN A N 1
ATOM 848 C CA . ASN A 1 101 ? 9.824 7.566 -7.982 1.00 91.31 101 ASN A CA 1
ATOM 849 C C . ASN A 1 101 ? 8.319 7.465 -8.258 1.00 91.31 101 ASN A C 1
ATOM 851 O O . ASN A 1 101 ? 7.537 8.230 -7.692 1.00 91.31 101 ASN A O 1
ATOM 855 N N . VAL A 1 102 ? 7.887 6.550 -9.135 1.00 92.81 102 VAL A N 1
ATOM 856 C CA . VAL A 1 102 ? 6.450 6.381 -9.414 1.00 92.81 102 VAL A CA 1
ATOM 857 C C . VAL A 1 102 ? 5.717 5.800 -8.204 1.00 92.81 102 VAL A C 1
ATOM 859 O O . VAL A 1 102 ? 4.598 6.223 -7.923 1.00 92.81 102 VAL A O 1
ATOM 862 N N . LEU A 1 103 ? 6.361 4.915 -7.434 1.00 94.75 103 LEU A N 1
ATOM 863 C CA . LEU A 1 103 ? 5.840 4.426 -6.160 1.00 94.75 103 LEU A CA 1
ATOM 864 C C . LEU A 1 103 ? 5.587 5.589 -5.191 1.00 94.75 103 LEU A C 1
ATOM 866 O O . LEU A 1 103 ? 4.488 5.694 -4.656 1.00 94.75 103 LEU A O 1
ATOM 870 N N . GLY A 1 104 ? 6.557 6.493 -5.026 1.00 93.44 104 GLY A N 1
ATOM 871 C CA . GLY A 1 104 ? 6.409 7.682 -4.182 1.00 93.44 104 GLY A CA 1
ATOM 872 C C . GLY A 1 104 ? 5.239 8.576 -4.593 1.00 93.44 104 GLY A C 1
ATOM 873 O O . GLY A 1 104 ? 4.454 8.991 -3.743 1.00 93.44 104 GLY A O 1
ATOM 874 N N . LYS A 1 105 ? 5.061 8.811 -5.900 1.00 92.88 105 LYS A N 1
ATOM 875 C CA . LYS A 1 105 ? 3.919 9.582 -6.422 1.00 92.88 105 LYS A CA 1
ATOM 876 C C . LYS A 1 105 ? 2.578 8.929 -6.082 1.00 92.88 105 LYS A C 1
ATOM 878 O O . LYS A 1 105 ? 1.695 9.597 -5.555 1.00 92.88 105 LYS A O 1
ATOM 883 N N . ILE A 1 106 ? 2.448 7.624 -6.329 1.00 92.50 106 ILE A N 1
ATOM 884 C CA . ILE A 1 106 ? 1.216 6.874 -6.046 1.00 92.50 106 ILE A CA 1
ATOM 885 C C . ILE A 1 106 ? 0.911 6.878 -4.540 1.00 92.50 106 ILE A C 1
ATOM 887 O O . ILE A 1 106 ? -0.241 7.056 -4.148 1.00 92.50 106 ILE A O 1
ATOM 891 N N . LEU A 1 107 ? 1.923 6.714 -3.679 1.00 93.94 107 LEU A N 1
ATOM 892 C CA . LEU A 1 107 ? 1.740 6.804 -2.226 1.00 93.94 107 LEU A CA 1
ATOM 893 C C . LEU A 1 107 ? 1.260 8.197 -1.799 1.00 93.94 107 LEU A C 1
ATOM 895 O O . LEU A 1 107 ? 0.355 8.288 -0.975 1.00 93.94 107 LEU A O 1
ATOM 899 N N . GLY A 1 108 ? 1.797 9.264 -2.398 1.00 93.19 108 GLY A N 1
ATOM 900 C CA . GLY A 1 108 ? 1.333 10.634 -2.167 1.00 93.19 108 GLY A CA 1
ATOM 901 C C . GLY A 1 108 ? -0.148 10.829 -2.510 1.00 93.19 108 GLY A C 1
ATOM 902 O O . GLY A 1 108 ? -0.899 11.373 -1.703 1.00 93.19 108 GLY A O 1
ATOM 903 N N . GLU A 1 109 ? -0.602 10.307 -3.653 1.00 91.38 109 GLU A N 1
ATOM 904 C CA . GLU A 1 109 ? -2.022 10.343 -4.040 1.00 91.38 109 GLU A CA 1
ATOM 905 C C . GLU A 1 109 ? -2.913 9.545 -3.070 1.00 91.38 109 GLU A C 1
ATOM 907 O O . GLU A 1 109 ? -4.021 9.968 -2.726 1.00 91.38 109 GLU A O 1
ATOM 912 N N . LEU A 1 110 ? -2.440 8.385 -2.599 1.00 91.00 110 LEU A N 1
ATOM 913 C CA . LEU A 1 110 ? -3.151 7.581 -1.599 1.00 91.00 110 LEU A CA 1
ATOM 914 C C . LEU A 1 110 ? -3.227 8.296 -0.246 1.00 91.00 110 LEU A C 1
ATOM 916 O O . LEU A 1 110 ? -4.264 8.232 0.421 1.00 91.00 110 LEU A O 1
ATOM 920 N N . MET A 1 111 ? -2.165 9.001 0.148 1.00 92.56 111 MET A N 1
ATOM 921 C CA . MET A 1 111 ? -2.151 9.824 1.352 1.00 92.56 111 MET A CA 1
ATOM 922 C C . MET A 1 111 ? -3.199 10.930 1.268 1.00 92.56 111 MET A C 1
ATOM 924 O O . MET A 1 111 ? -4.004 11.077 2.187 1.00 92.56 111 MET A O 1
ATOM 928 N N . GLU A 1 112 ? -3.245 11.659 0.153 1.00 91.44 112 GLU A N 1
ATOM 929 C CA . GLU A 1 112 ? -4.218 12.731 -0.059 1.00 91.44 112 GLU A CA 1
ATOM 930 C C . GLU A 1 112 ? -5.659 12.211 0.036 1.00 91.44 112 GLU A C 1
ATOM 932 O O . GLU A 1 112 ? -6.468 12.748 0.796 1.00 91.44 112 GLU A O 1
ATOM 937 N N . LYS A 1 113 ? -5.972 11.099 -0.641 1.00 88.88 113 LYS A N 1
ATOM 938 C CA . LYS A 1 113 ? -7.294 10.456 -0.552 1.00 88.88 113 LYS A CA 1
ATOM 939 C C . LYS A 1 113 ? -7.629 9.985 0.864 1.00 88.88 113 LYS A C 1
ATOM 941 O O . LYS A 1 113 ? -8.778 10.080 1.292 1.00 88.88 113 LYS A O 1
ATOM 946 N N . THR A 1 114 ? -6.640 9.504 1.615 1.00 89.38 114 THR A N 1
ATOM 947 C CA . THR A 1 114 ? -6.836 9.086 3.011 1.00 89.38 114 THR A CA 1
ATOM 948 C C . THR A 1 114 ? -7.134 10.286 3.918 1.00 89.38 114 THR A C 1
ATOM 950 O O . THR A 1 114 ? -8.003 10.210 4.788 1.00 89.38 114 THR A O 1
ATOM 953 N N . LEU A 1 115 ? -6.495 11.432 3.674 1.00 89.12 115 LEU A N 1
ATOM 954 C CA . LEU A 1 115 ? -6.798 12.685 4.370 1.00 89.12 115 LEU A CA 1
ATOM 955 C C . LEU A 1 115 ? -8.181 13.241 3.993 1.00 89.12 115 LEU A C 1
ATOM 957 O O . LEU A 1 115 ? -8.900 13.720 4.868 1.00 89.12 115 LEU A O 1
ATOM 961 N N . GLN A 1 116 ? -8.606 13.118 2.734 1.00 88.00 116 GLN A N 1
ATOM 962 C CA . GLN A 1 116 ? -9.975 13.458 2.317 1.00 88.00 116 GLN A CA 1
ATOM 963 C C . GLN A 1 116 ? -11.014 12.554 3.004 1.00 88.00 116 GLN A C 1
ATOM 965 O O . GLN A 1 116 ? -1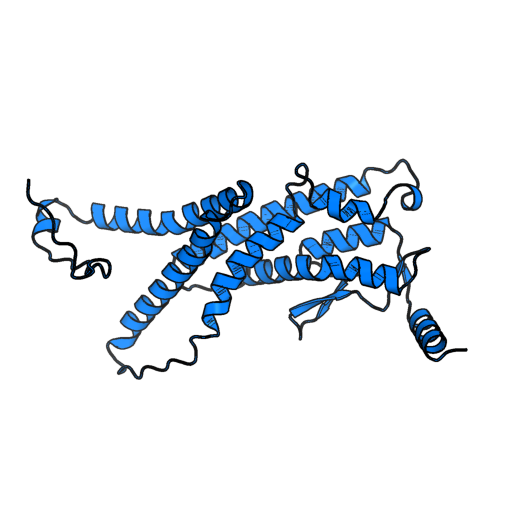2.033 13.036 3.501 1.00 88.00 116 GLN A O 1
ATOM 970 N N . ALA A 1 117 ? -10.731 11.252 3.124 1.00 84.00 117 ALA A N 1
ATOM 971 C CA . ALA A 1 117 ? -11.567 10.323 3.883 1.00 84.00 117 ALA A CA 1
ATOM 972 C C . ALA A 1 117 ? -11.686 10.733 5.362 1.00 84.00 117 ALA A C 1
ATOM 974 O O . ALA A 1 117 ? -12.765 10.605 5.940 1.00 84.00 117 ALA A O 1
ATOM 975 N N . ARG A 1 118 ? -10.622 11.288 5.964 1.00 84.31 118 ARG A N 1
ATOM 976 C CA . ARG A 1 118 ? -10.668 11.861 7.321 1.00 84.31 118 ARG A CA 1
ATOM 977 C C . ARG A 1 118 ? -11.712 12.968 7.435 1.00 84.31 118 ARG A C 1
ATOM 979 O O . ARG A 1 118 ? -12.532 12.930 8.349 1.00 84.31 118 ARG A O 1
ATOM 986 N N . GLN A 1 119 ? -11.709 13.908 6.488 1.00 82.94 119 GLN A N 1
ATOM 987 C CA . GLN A 1 119 ? -12.620 15.058 6.488 1.00 82.94 119 GLN A CA 1
ATOM 988 C C . GLN A 1 119 ? -14.094 14.634 6.467 1.00 82.94 119 GLN A C 1
ATOM 990 O O . GLN A 1 119 ? -14.932 15.272 7.100 1.00 82.94 119 GLN A O 1
ATOM 995 N N . HIS A 1 120 ? -14.416 13.526 5.792 1.00 80.88 120 HIS A N 1
ATOM 996 C CA . HIS A 1 120 ? -15.773 12.979 5.770 1.00 80.88 120 HIS A CA 1
ATOM 997 C C . HIS A 1 120 ? -16.267 12.563 7.167 1.00 80.88 120 HIS A C 1
ATOM 999 O O . HIS A 1 120 ? -17.438 12.757 7.486 1.00 80.88 120 HIS A O 1
ATOM 1005 N N . PHE A 1 121 ? -15.392 12.007 8.009 1.00 76.88 121 PHE A N 1
ATOM 1006 C CA . PHE A 1 121 ? -15.756 11.606 9.372 1.00 76.88 121 PHE A CA 1
ATOM 1007 C C . PHE A 1 121 ? -15.742 12.772 10.366 1.00 76.88 121 PHE A C 1
ATOM 1009 O O . PHE A 1 121 ? -16.477 12.726 11.349 1.00 76.88 121 PHE A O 1
ATOM 1016 N N . THR A 1 122 ? -14.940 13.813 10.124 1.00 71.12 122 THR A N 1
ATOM 1017 C CA . THR A 1 122 ? -14.863 14.981 11.016 1.00 71.12 122 THR A CA 1
ATOM 1018 C C . THR A 1 122 ? -15.942 16.021 10.734 1.00 71.12 122 THR A C 1
ATOM 1020 O O . THR A 1 122 ? -16.415 16.646 11.674 1.00 71.12 122 THR A O 1
ATOM 1023 N N . ASN A 1 123 ? -16.364 16.204 9.477 1.00 68.00 123 ASN A N 1
ATOM 1024 C CA . ASN A 1 123 ? -17.315 17.257 9.086 1.00 68.00 123 ASN A CA 1
ATOM 1025 C C . ASN A 1 123 ? -18.793 16.868 9.282 1.00 68.00 123 ASN A C 1
ATOM 1027 O O . ASN A 1 123 ? -19.680 17.690 9.069 1.00 68.00 123 ASN A O 1
ATOM 1031 N N . SER A 1 124 ? -19.092 15.638 9.710 1.00 58.31 124 SER A N 1
ATOM 1032 C CA . SER A 1 124 ? -20.452 15.205 10.062 1.00 58.31 124 SER A CA 1
ATOM 1033 C C . SER A 1 124 ? -20.846 15.652 11.483 1.00 58.31 124 SER A C 1
ATOM 1035 O O . SER A 1 124 ? -21.248 14.832 12.308 1.00 58.31 124 SER A O 1
ATOM 1037 N N . THR A 1 125 ? -20.665 16.936 11.798 1.00 46.97 125 THR A N 1
ATOM 1038 C CA . THR A 1 125 ? -20.652 17.486 13.168 1.00 46.97 125 THR A CA 1
ATOM 1039 C C . THR A 1 125 ? -22.011 17.651 13.850 1.00 46.97 125 THR A C 1
ATOM 1041 O O . THR A 1 125 ? -22.036 17.955 15.038 1.00 46.97 125 THR A O 1
ATOM 1044 N N . ASP A 1 126 ? -23.139 17.417 13.178 1.00 45.06 126 ASP A N 1
ATOM 1045 C CA . ASP A 1 126 ? -24.457 17.696 13.778 1.00 45.06 126 ASP A CA 1
ATOM 1046 C C . ASP A 1 126 ? -25.058 16.548 14.599 1.00 45.06 126 ASP A C 1
ATOM 1048 O O . ASP A 1 126 ? -26.163 16.670 15.130 1.00 45.06 126 ASP A O 1
ATOM 1052 N N . ILE A 1 127 ? -24.374 15.405 14.734 1.00 47.00 127 ILE A N 1
ATOM 1053 C CA . ILE A 1 127 ? -24.954 14.251 15.429 1.00 47.00 127 ILE A CA 1
ATOM 1054 C C . ILE A 1 127 ? -23.905 13.520 16.261 1.00 47.00 127 ILE A C 1
ATOM 1056 O O . ILE A 1 127 ? -22.805 13.244 15.798 1.00 47.00 127 ILE A O 1
ATOM 1060 N N . ASN A 1 128 ? -24.292 13.181 17.495 1.00 54.22 128 ASN A N 1
ATOM 1061 C CA . ASN A 1 128 ? -23.505 12.447 18.485 1.00 54.22 128 ASN A CA 1
ATOM 1062 C C . ASN A 1 128 ? -22.602 11.365 17.829 1.00 54.22 128 ASN A C 1
ATOM 1064 O O . ASN A 1 128 ? -23.133 10.367 17.317 1.00 54.22 128 ASN A O 1
ATOM 1068 N N . PRO A 1 129 ? -21.265 11.541 17.846 1.00 52.03 129 PRO A N 1
ATOM 1069 C CA . PRO A 1 129 ? -20.322 10.735 17.063 1.00 52.03 129 PRO A CA 1
ATOM 1070 C C . PRO A 1 129 ? -20.353 9.243 17.428 1.00 52.03 129 PRO A C 1
ATOM 1072 O O . PRO A 1 129 ? -20.093 8.387 16.581 1.00 52.03 129 PRO A O 1
ATOM 1075 N N . ASP A 1 130 ? -20.773 8.903 18.650 1.00 52.66 130 ASP A N 1
ATOM 1076 C CA . ASP A 1 130 ? -20.883 7.514 19.101 1.00 52.66 130 ASP A CA 1
ATOM 1077 C C . ASP A 1 130 ? -22.153 6.795 18.602 1.00 52.66 130 ASP A C 1
ATOM 1079 O O . ASP A 1 130 ? -22.189 5.557 18.594 1.00 52.66 130 ASP A O 1
ATOM 1083 N N . LYS A 1 131 ? -23.195 7.520 18.165 1.00 51.06 131 LYS A N 1
ATOM 1084 C CA . LYS A 1 131 ? -24.478 6.920 17.742 1.00 51.06 131 LYS A CA 1
ATOM 1085 C C . LYS A 1 131 ? -24.541 6.568 16.256 1.00 51.06 131 LYS A C 1
ATOM 1087 O O . LYS A 1 131 ? -25.146 5.551 15.920 1.00 51.06 131 LYS A O 1
ATOM 1092 N N . ASN A 1 132 ? -23.900 7.346 15.384 1.00 49.97 132 ASN A N 1
ATOM 1093 C CA . ASN A 1 132 ? -24.107 7.211 13.937 1.00 49.97 132 ASN A CA 1
ATOM 1094 C C . ASN A 1 132 ? -22.984 6.495 13.187 1.00 49.97 132 ASN A C 1
ATOM 1096 O O . ASN A 1 132 ? -23.243 5.910 12.134 1.00 49.97 132 ASN A O 1
ATOM 1100 N N . VAL A 1 133 ? -21.758 6.470 13.716 1.00 58.69 133 VAL A N 1
ATOM 1101 C CA . VAL A 1 133 ? -20.650 5.826 13.006 1.00 58.69 133 VAL A CA 1
ATOM 1102 C C . VAL A 1 133 ? -20.551 4.356 13.400 1.00 58.69 133 VAL A C 1
ATOM 1104 O O . VAL A 1 133 ? -20.186 3.986 14.520 1.00 58.69 133 VAL A O 1
ATOM 1107 N N . ARG A 1 134 ? -20.911 3.481 12.458 1.00 66.12 134 ARG A N 1
ATOM 1108 C CA . ARG A 1 134 ? -20.707 2.038 12.599 1.00 66.12 134 ARG A CA 1
ATOM 1109 C C . ARG A 1 134 ? -19.294 1.710 12.135 1.00 66.12 134 ARG A C 1
ATOM 1111 O O . ARG A 1 134 ? -19.003 1.797 10.951 1.00 66.12 134 ARG A O 1
ATOM 1118 N N . LEU A 1 135 ? -18.444 1.263 13.055 1.00 67.06 135 LEU A N 1
ATOM 1119 C CA . LEU A 1 135 ? -17.061 0.851 12.766 1.00 67.06 135 LEU A CA 1
ATOM 1120 C C . LEU A 1 135 ? -16.958 -0.207 11.663 1.00 67.06 135 LEU A C 1
ATOM 1122 O O . LEU A 1 135 ? -15.998 -0.217 10.900 1.00 67.06 135 LEU A O 1
ATOM 1126 N N . ILE A 1 136 ? -17.978 -1.061 11.536 1.00 66.69 136 ILE A N 1
ATOM 1127 C CA . ILE A 1 136 ? -18.059 -2.060 10.466 1.00 66.69 136 ILE A CA 1
ATOM 1128 C C . ILE A 1 136 ? -18.131 -1.425 9.068 1.00 66.69 136 ILE A C 1
ATOM 1130 O O . ILE A 1 136 ? -17.713 -2.043 8.098 1.00 66.69 136 ILE A O 1
ATOM 1134 N N . LEU A 1 137 ? -18.622 -0.185 8.968 1.00 74.88 137 LEU A N 1
ATOM 1135 C CA . LEU A 1 137 ? -18.749 0.536 7.705 1.00 74.88 137 LEU A CA 1
ATOM 1136 C C . LEU A 1 137 ? -17.466 1.271 7.306 1.00 74.88 137 LEU A C 1
ATOM 1138 O O . LEU A 1 137 ? -17.349 1.667 6.152 1.00 74.88 137 LEU A O 1
ATOM 1142 N N . VAL A 1 138 ? -16.501 1.440 8.216 1.00 82.06 138 VAL A N 1
ATOM 1143 C CA . VAL A 1 138 ? -15.235 2.142 7.933 1.00 82.06 138 VAL A CA 1
ATOM 1144 C C . VAL A 1 138 ? -14.443 1.392 6.870 1.00 82.06 138 VAL A C 1
ATOM 1146 O O . VAL A 1 138 ? -13.985 1.992 5.906 1.00 82.06 138 VAL A O 1
ATOM 1149 N N . GLU A 1 139 ? -14.352 0.069 7.000 1.00 84.38 139 GLU A N 1
ATOM 1150 C CA . GLU A 1 139 ? -13.693 -0.788 6.013 1.00 84.38 139 GLU A CA 1
ATOM 1151 C C . GLU A 1 139 ? -14.380 -0.682 4.645 1.00 84.38 139 GLU A C 1
ATOM 1153 O O . GLU A 1 139 ? -13.727 -0.362 3.657 1.00 84.38 139 GLU A O 1
ATOM 1158 N N . SER A 1 140 ? -15.711 -0.832 4.599 1.00 84.19 140 SER A N 1
ATOM 1159 C CA . SER A 1 140 ? -16.475 -0.699 3.350 1.00 84.19 140 SER A CA 1
ATOM 1160 C C . SER A 1 140 ? -16.409 0.701 2.744 1.00 84.19 140 SER A C 1
ATOM 1162 O O . SER A 1 140 ? -16.461 0.847 1.529 1.00 84.19 140 SER A O 1
ATOM 1164 N N . PHE A 1 141 ? -16.301 1.740 3.575 1.00 86.00 141 PHE A N 1
ATOM 1165 C CA . PHE A 1 141 ? -16.168 3.116 3.120 1.00 86.00 141 PHE A CA 1
ATOM 1166 C C . PHE A 1 141 ? -14.800 3.318 2.476 1.00 86.00 141 PHE A C 1
ATOM 1168 O O . PHE A 1 141 ? -14.729 3.758 1.330 1.00 86.00 141 PHE A O 1
ATOM 1175 N N . LEU A 1 142 ? -13.720 2.955 3.170 1.00 86.25 142 LEU A N 1
ATOM 1176 C CA . LEU A 1 142 ? -12.355 3.088 2.659 1.00 86.25 142 LEU A CA 1
ATOM 1177 C C . LEU A 1 142 ? -12.125 2.243 1.399 1.00 86.25 142 LEU A C 1
ATOM 1179 O O . LEU A 1 142 ? -11.388 2.668 0.513 1.00 86.25 142 LEU A O 1
ATOM 1183 N N . ASP A 1 143 ? -12.788 1.090 1.292 1.00 85.38 143 ASP A N 1
ATOM 1184 C CA . ASP A 1 143 ? -12.710 0.214 0.119 1.00 85.38 143 ASP A CA 1
ATOM 1185 C C . ASP A 1 143 ? -13.787 0.500 -0.949 1.00 85.38 143 ASP A C 1
ATOM 1187 O O . ASP A 1 143 ? -13.895 -0.213 -1.946 1.00 85.38 143 ASP A O 1
ATOM 1191 N N . SER A 1 144 ? -14.587 1.557 -0.773 1.00 84.12 144 SER A N 1
ATOM 1192 C CA . SER A 1 144 ? -15.572 1.974 -1.773 1.00 84.12 144 SER A CA 1
ATOM 1193 C C . SER A 1 144 ? -14.907 2.651 -2.973 1.00 84.12 144 SER A C 1
ATOM 1195 O O . SER A 1 144 ? -13.868 3.305 -2.857 1.00 84.12 144 SER A O 1
ATOM 1197 N N . GLU A 1 145 ? -15.548 2.558 -4.139 1.00 81.00 145 GLU A N 1
ATOM 1198 C CA . GLU A 1 145 ? -15.047 3.182 -5.371 1.00 81.00 145 GLU A CA 1
ATOM 1199 C C . GLU A 1 145 ? -14.932 4.705 -5.262 1.00 81.00 145 GLU A C 1
ATOM 1201 O O . GLU A 1 145 ? -13.986 5.285 -5.790 1.00 81.00 145 GLU A O 1
ATOM 1206 N N . LYS A 1 146 ? -15.836 5.348 -4.508 1.00 76.81 146 LYS A N 1
ATOM 1207 C CA . LYS A 1 146 ? -15.814 6.801 -4.266 1.00 76.81 146 LYS A CA 1
ATOM 1208 C C . LYS A 1 146 ? -14.536 7.261 -3.573 1.00 76.81 146 LYS A C 1
ATOM 1210 O O . LYS A 1 146 ? -14.050 8.346 -3.860 1.00 76.81 146 LYS A O 1
ATOM 1215 N N . ASN A 1 147 ? -13.984 6.418 -2.704 1.00 74.88 147 ASN A N 1
ATOM 1216 C CA . ASN A 1 147 ? -12.740 6.695 -1.996 1.00 74.88 147 ASN A CA 1
ATOM 1217 C C . ASN A 1 147 ? -11.526 6.081 -2.705 1.00 74.88 147 ASN A C 1
ATOM 1219 O O . ASN A 1 147 ? -10.438 6.037 -2.146 1.00 74.88 147 ASN A O 1
ATOM 1223 N N . GLY A 1 148 ? -11.688 5.600 -3.942 1.00 72.31 148 GLY A N 1
ATOM 1224 C CA . GLY A 1 148 ? -10.604 5.010 -4.722 1.00 72.31 148 GLY A CA 1
ATOM 1225 C C . GLY A 1 148 ? -10.126 3.656 -4.202 1.00 72.31 148 GLY A C 1
ATOM 1226 O O . GLY A 1 148 ? -9.020 3.253 -4.548 1.00 72.31 148 GLY A O 1
ATOM 1227 N N . GLN A 1 149 ? -10.936 2.971 -3.386 1.00 84.81 149 GLN A N 1
ATOM 1228 C CA . GLN A 1 149 ? -10.623 1.661 -2.815 1.00 84.81 149 GLN A CA 1
ATOM 1229 C C . GLN A 1 149 ? -9.235 1.622 -2.167 1.00 84.81 149 GLN A C 1
ATOM 1231 O O . GLN A 1 149 ? -8.334 0.889 -2.586 1.00 84.81 149 GLN A O 1
ATOM 1236 N N . LEU A 1 150 ? -9.042 2.491 -1.177 1.00 87.44 150 LEU A N 1
ATOM 1237 C CA . LEU A 1 150 ? -7.749 2.742 -0.541 1.00 87.44 150 LEU A CA 1
ATOM 1238 C C . LEU A 1 150 ? -7.079 1.448 -0.079 1.00 87.44 150 LEU A C 1
ATOM 1240 O O . LEU A 1 150 ? -5.899 1.222 -0.346 1.00 87.44 150 LEU A O 1
ATOM 1244 N N . LEU A 1 151 ? -7.847 0.575 0.576 1.00 90.56 151 LEU A N 1
ATOM 1245 C CA . LEU A 1 151 ? -7.325 -0.655 1.161 1.00 90.56 151 LEU A CA 1
ATOM 1246 C C . LEU A 1 151 ? -6.859 -1.630 0.077 1.00 90.56 151 LEU A C 1
ATOM 1248 O O . LEU A 1 151 ? -5.759 -2.179 0.169 1.00 90.56 151 LEU A O 1
ATOM 1252 N N . LEU A 1 152 ? -7.668 -1.835 -0.965 1.00 88.38 152 LEU A N 1
ATOM 1253 C CA . LEU A 1 152 ? -7.295 -2.653 -2.116 1.00 88.38 152 LEU A CA 1
ATOM 1254 C C . LEU A 1 152 ? -6.073 -2.089 -2.858 1.00 88.38 152 LEU A C 1
ATOM 1256 O O . LEU A 1 152 ? -5.172 -2.846 -3.225 1.00 88.38 152 LEU A O 1
ATOM 1260 N N . SER A 1 153 ? -6.009 -0.771 -3.043 1.00 89.00 153 SER A N 1
ATOM 1261 C CA . SER A 1 153 ? -4.898 -0.102 -3.730 1.00 89.00 153 SER A CA 1
ATOM 1262 C C . SER A 1 153 ? -3.568 -0.302 -2.999 1.00 89.00 153 SER A C 1
ATOM 1264 O O . SER A 1 153 ? -2.588 -0.714 -3.622 1.00 89.00 153 SER A O 1
ATOM 1266 N N . ILE A 1 154 ? -3.544 -0.116 -1.672 1.00 92.50 154 ILE A N 1
ATOM 1267 C CA . ILE A 1 154 ? -2.347 -0.347 -0.845 1.00 92.50 154 ILE A CA 1
ATOM 1268 C C . ILE A 1 154 ? -1.890 -1.809 -0.942 1.00 92.50 154 ILE A C 1
ATOM 1270 O O . ILE A 1 154 ? -0.704 -2.069 -1.149 1.00 92.50 154 ILE A O 1
ATOM 1274 N N . ARG A 1 155 ? -2.817 -2.773 -0.845 1.00 92.62 155 ARG A N 1
ATOM 1275 C CA . ARG A 1 155 ? -2.493 -4.210 -0.929 1.00 92.62 155 ARG A CA 1
ATOM 1276 C C . ARG A 1 155 ? -1.860 -4.580 -2.269 1.00 92.62 155 ARG A C 1
ATOM 1278 O O . ARG A 1 155 ? -0.860 -5.294 -2.299 1.00 92.62 155 ARG A O 1
ATOM 1285 N N . ASN A 1 156 ? -2.424 -4.093 -3.372 1.00 89.81 156 ASN A N 1
ATOM 1286 C CA . ASN A 1 156 ? -1.920 -4.403 -4.710 1.00 89.81 156 ASN A CA 1
ATOM 1287 C C . ASN A 1 156 ? -0.559 -3.763 -4.980 1.00 89.81 156 ASN A C 1
ATOM 1289 O O . ASN A 1 156 ? 0.332 -4.421 -5.519 1.00 89.81 156 ASN A O 1
ATOM 1293 N N . LEU A 1 157 ? -0.380 -2.509 -4.562 1.00 92.94 157 LEU A N 1
ATOM 1294 C CA . LEU A 1 157 ? 0.896 -1.813 -4.673 1.00 92.94 157 LEU A CA 1
ATOM 1295 C C . LEU A 1 157 ? 1.986 -2.525 -3.861 1.00 92.94 157 LEU A C 1
ATOM 1297 O O . LEU A 1 157 ? 3.080 -2.776 -4.369 1.00 92.94 157 LEU A O 1
ATOM 1301 N N . TYR A 1 158 ? 1.654 -2.949 -2.638 1.00 94.19 158 TYR A N 1
ATOM 1302 C CA . TYR A 1 158 ? 2.572 -3.705 -1.793 1.00 94.19 158 TYR A CA 1
ATOM 1303 C C . TYR A 1 158 ? 2.918 -5.073 -2.374 1.00 94.19 158 TYR A C 1
ATOM 1305 O O . TYR A 1 158 ? 4.062 -5.500 -2.273 1.00 94.19 158 TYR A O 1
ATOM 1313 N N . ALA A 1 159 ? 1.971 -5.752 -3.023 1.00 91.38 159 ALA A N 1
ATOM 1314 C CA . ALA A 1 159 ? 2.236 -7.033 -3.668 1.00 91.38 159 ALA A CA 1
ATOM 1315 C C . ALA A 1 159 ? 3.273 -6.911 -4.802 1.00 91.38 159 ALA A C 1
ATOM 1317 O O . ALA A 1 159 ? 4.125 -7.787 -4.940 1.00 91.38 159 ALA A O 1
ATOM 1318 N N . ILE A 1 160 ? 3.235 -5.823 -5.582 1.00 91.25 160 ILE A N 1
ATOM 1319 C CA . ILE A 1 160 ? 4.275 -5.511 -6.579 1.00 91.25 160 ILE A CA 1
ATOM 1320 C C . ILE A 1 160 ? 5.605 -5.244 -5.873 1.00 91.25 160 ILE A C 1
ATOM 1322 O O . ILE A 1 160 ? 6.621 -5.844 -6.209 1.00 91.25 160 ILE A O 1
ATOM 1326 N N . HIS A 1 161 ? 5.589 -4.363 -4.875 1.00 92.56 161 HIS A N 1
ATOM 1327 C CA . HIS A 1 161 ? 6.779 -3.958 -4.135 1.00 92.56 161 HIS A CA 1
ATOM 1328 C C . HIS A 1 161 ? 7.493 -5.132 -3.449 1.00 92.56 161 HIS A C 1
ATOM 1330 O O . HIS A 1 161 ? 8.706 -5.274 -3.568 1.00 92.56 161 HIS A O 1
ATOM 1336 N N . GLN A 1 162 ? 6.751 -6.022 -2.790 1.00 92.00 162 GLN A N 1
ATOM 1337 C CA . GLN A 1 162 ? 7.311 -7.221 -2.169 1.00 92.00 162 GLN A CA 1
ATOM 1338 C C . GLN A 1 162 ? 7.972 -8.140 -3.187 1.00 92.00 162 GLN A C 1
ATOM 1340 O O . GLN A 1 162 ? 9.037 -8.671 -2.914 1.00 92.00 162 GLN A O 1
ATOM 1345 N N . GLU A 1 163 ? 7.405 -8.298 -4.379 1.00 88.81 163 GLU A N 1
ATOM 1346 C CA . GLU A 1 163 ? 8.019 -9.117 -5.424 1.00 88.81 163 GLU A CA 1
ATOM 1347 C C . GLU A 1 163 ? 9.319 -8.496 -5.978 1.00 88.81 163 GLU A C 1
ATOM 1349 O O . GLU A 1 163 ? 10.241 -9.204 -6.393 1.00 88.81 163 GLU A O 1
ATOM 1354 N N . ILE A 1 164 ? 9.429 -7.168 -5.936 1.00 87.81 164 ILE A N 1
ATOM 1355 C CA . ILE A 1 164 ? 10.643 -6.433 -6.313 1.00 87.81 164 ILE A CA 1
ATOM 1356 C C . ILE A 1 164 ? 11.723 -6.520 -5.223 1.00 87.81 164 ILE A C 1
ATOM 1358 O O . ILE A 1 164 ? 12.899 -6.535 -5.558 1.00 87.81 164 ILE A O 1
ATOM 1362 N N . ILE A 1 165 ? 11.366 -6.638 -3.943 1.00 84.00 165 ILE A N 1
ATOM 1363 C CA . ILE A 1 165 ? 12.359 -6.675 -2.852 1.00 84.00 165 ILE A CA 1
ATOM 1364 C C . ILE A 1 165 ? 12.679 -8.103 -2.378 1.00 84.00 165 ILE A C 1
ATOM 1366 O O . ILE A 1 165 ? 13.820 -8.395 -2.046 1.00 84.00 165 ILE A O 1
ATOM 1370 N N . MET A 1 166 ? 11.731 -9.045 -2.378 1.00 69.69 166 MET A N 1
ATOM 1371 C CA . MET A 1 166 ? 11.966 -10.398 -1.843 1.00 69.69 166 MET A CA 1
ATOM 1372 C C . MET A 1 166 ? 12.877 -11.278 -2.708 1.00 69.69 166 MET A C 1
ATOM 1374 O O . MET A 1 166 ? 13.484 -12.200 -2.170 1.00 69.69 166 MET A O 1
ATOM 1378 N N . ASN A 1 167 ? 13.039 -11.020 -4.014 1.00 57.38 167 ASN A N 1
ATOM 1379 C CA . ASN A 1 167 ? 14.055 -11.766 -4.780 1.00 57.38 167 ASN A CA 1
ATOM 1380 C C . ASN A 1 167 ? 15.485 -11.246 -4.548 1.00 57.38 167 ASN A C 1
ATOM 1382 O O . ASN A 1 167 ? 16.415 -11.801 -5.126 1.00 57.38 167 ASN A O 1
ATOM 1386 N N . GLU A 1 168 ? 15.676 -10.231 -3.697 1.00 52.94 168 GLU A N 1
ATOM 1387 C CA . GLU A 1 168 ? 17.006 -9.814 -3.243 1.00 52.94 168 GLU A CA 1
ATOM 1388 C C . GLU A 1 168 ? 17.568 -10.807 -2.217 1.00 52.94 168 GLU A C 1
ATOM 1390 O O . GLU A 1 168 ? 18.681 -11.296 -2.376 1.00 52.94 168 GLU A O 1
ATOM 1395 N N . SER A 1 169 ? 16.767 -11.209 -1.221 1.00 48.00 169 SER A N 1
ATOM 1396 C CA . SER A 1 169 ? 17.224 -12.058 -0.107 1.00 48.00 169 SER A CA 1
ATOM 1397 C C . SER A 1 169 ? 17.559 -13.504 -0.486 1.00 48.00 169 SER A C 1
ATOM 1399 O O . SER A 1 169 ? 18.217 -14.196 0.282 1.00 48.00 169 SER A O 1
ATOM 1401 N N . ASN A 1 170 ? 17.113 -13.978 -1.652 1.00 47.28 170 ASN A N 1
ATOM 1402 C CA . ASN A 1 170 ? 17.403 -15.339 -2.116 1.00 47.28 170 ASN A CA 1
ATOM 1403 C C . ASN A 1 170 ? 18.720 -15.444 -2.908 1.00 47.28 170 ASN A C 1
ATOM 1405 O O . ASN A 1 170 ? 19.148 -16.559 -3.192 1.00 47.28 170 ASN A O 1
ATOM 1409 N N . ASN A 1 171 ? 19.349 -14.321 -3.276 1.00 46.16 171 ASN A N 1
ATOM 1410 C CA . ASN A 1 171 ? 20.493 -14.305 -4.198 1.00 46.16 171 ASN A CA 1
ATOM 1411 C C . ASN A 1 171 ? 21.825 -13.884 -3.558 1.00 46.16 171 ASN A C 1
ATOM 1413 O O . ASN A 1 171 ? 22.860 -14.053 -4.196 1.00 46.16 171 ASN A O 1
ATOM 1417 N N . ASP A 1 172 ? 21.841 -13.470 -2.287 1.00 43.28 172 ASP A N 1
ATOM 1418 C CA . ASP A 1 172 ? 23.081 -13.273 -1.508 1.00 43.28 172 ASP A CA 1
ATOM 1419 C C . ASP A 1 172 ? 23.815 -14.603 -1.183 1.00 43.28 172 ASP A C 1
ATOM 1421 O O . ASP A 1 172 ? 24.746 -14.626 -0.386 1.00 43.28 172 ASP A O 1
ATOM 1425 N N . GLN A 1 173 ? 23.402 -15.732 -1.779 1.00 39.38 173 GLN A N 1
ATOM 1426 C CA . GLN A 1 173 ? 24.013 -17.058 -1.591 1.00 39.38 173 GLN A CA 1
ATOM 1427 C C . GLN A 1 173 ? 24.605 -17.681 -2.867 1.00 39.38 173 GLN A C 1
ATOM 1429 O O . GLN A 1 173 ? 25.088 -18.811 -2.815 1.00 39.38 173 GLN A O 1
ATOM 1434 N N . SER A 1 174 ? 24.606 -16.987 -4.010 1.00 38.09 174 SER A N 1
ATOM 1435 C CA . SER A 1 174 ? 25.303 -17.463 -5.216 1.00 38.09 174 SER A CA 1
ATOM 1436 C C . SER A 1 174 ? 26.603 -16.687 -5.440 1.00 38.09 174 SER A C 1
ATOM 1438 O O . SER A 1 174 ? 26.678 -15.827 -6.317 1.00 38.09 174 SER A O 1
ATOM 1440 N N . ASP A 1 175 ? 27.617 -16.996 -4.629 1.00 36.75 175 ASP A N 1
ATOM 1441 C CA . ASP A 1 175 ? 29.003 -16.566 -4.833 1.00 36.75 175 ASP A CA 1
ATOM 1442 C C . ASP A 1 175 ? 29.599 -17.277 -6.063 1.00 36.75 175 ASP A C 1
ATOM 1444 O O . ASP A 1 175 ? 30.128 -18.386 -5.974 1.00 36.75 175 ASP A O 1
ATOM 1448 N N . GLU A 1 176 ? 29.547 -16.635 -7.231 1.00 39.47 176 GLU A N 1
ATOM 1449 C CA . GLU A 1 176 ? 30.485 -16.938 -8.316 1.00 39.47 176 GLU A CA 1
ATOM 1450 C C . GLU A 1 176 ? 31.766 -16.114 -8.103 1.00 39.47 176 GLU A C 1
ATOM 1452 O O . GLU A 1 176 ? 31.776 -14.888 -8.222 1.00 39.47 176 GLU A O 1
ATOM 1457 N N . GLN A 1 177 ? 32.872 -16.796 -7.776 1.00 37.38 177 GLN A N 1
ATOM 1458 C CA . GLN A 1 177 ? 34.217 -16.215 -7.732 1.00 37.38 177 GLN A CA 1
ATOM 1459 C C . GLN A 1 177 ? 34.617 -15.701 -9.125 1.00 37.38 177 GLN A C 1
ATOM 1461 O O . GLN A 1 177 ? 34.928 -16.493 -10.014 1.00 37.38 177 GLN A O 1
ATOM 1466 N N . ILE A 1 178 ? 34.661 -14.379 -9.316 1.00 44.75 178 ILE A N 1
ATOM 1467 C CA . ILE A 1 178 ? 35.121 -13.753 -10.567 1.00 44.75 178 ILE A CA 1
ATOM 1468 C C . ILE A 1 178 ? 36.307 -12.812 -10.287 1.00 44.75 178 ILE A C 1
ATOM 1470 O O . ILE A 1 178 ? 36.256 -11.942 -9.419 1.00 44.75 178 ILE A O 1
ATOM 1474 N N . SER A 1 179 ? 37.396 -13.002 -11.043 1.00 36.25 179 SER A N 1
ATOM 1475 C CA . SER A 1 179 ? 38.700 -12.329 -10.920 1.00 36.25 179 SER A CA 1
ATOM 1476 C C . SER A 1 179 ? 38.660 -10.799 -11.093 1.00 36.25 179 SER A C 1
ATOM 1478 O O . SER A 1 179 ? 37.957 -10.274 -11.953 1.00 36.25 179 SER A O 1
ATOM 1480 N N . LEU A 1 180 ? 39.506 -10.101 -10.332 1.00 45.47 180 LEU A N 1
ATOM 1481 C CA . LEU A 1 180 ? 39.275 -8.775 -9.736 1.00 45.47 180 LEU A CA 1
ATOM 1482 C C . LEU A 1 180 ? 39.649 -7.503 -10.535 1.00 45.47 180 LEU A C 1
ATOM 1484 O O . LEU A 1 180 ? 39.773 -6.450 -9.919 1.00 45.47 180 LEU A O 1
ATOM 1488 N N . SER A 1 181 ? 39.830 -7.519 -11.861 1.00 42.84 181 SER A N 1
ATOM 1489 C CA . SER A 1 181 ? 40.248 -6.283 -12.578 1.00 42.84 181 SER A CA 1
ATOM 1490 C C . SER A 1 181 ? 39.364 -5.830 -13.745 1.00 42.84 181 SER A C 1
ATOM 1492 O O . SER A 1 181 ? 39.240 -4.629 -13.956 1.00 42.84 181 SER A O 1
ATOM 1494 N N . ASN A 1 182 ? 38.660 -6.739 -14.428 1.00 42.38 182 ASN A N 1
ATOM 1495 C CA . ASN A 1 182 ? 37.601 -6.404 -15.403 1.00 42.38 182 ASN A CA 1
ATOM 1496 C C . ASN A 1 182 ? 36.183 -6.654 -14.853 1.00 42.38 182 ASN A C 1
ATOM 1498 O O . ASN A 1 182 ? 35.189 -6.388 -15.532 1.00 42.38 182 ASN A O 1
ATOM 1502 N N . SER A 1 183 ? 36.088 -7.170 -13.623 1.00 53.97 183 SER A N 1
ATOM 1503 C CA . SER A 1 183 ? 34.844 -7.647 -13.027 1.00 53.97 183 SER A CA 1
ATOM 1504 C C . SER A 1 183 ? 33.950 -6.529 -12.511 1.00 53.97 183 SER A C 1
ATOM 1506 O O . SER A 1 183 ? 32.745 -6.666 -12.631 1.00 53.97 183 SER A O 1
ATOM 1508 N N . LEU A 1 184 ? 34.479 -5.411 -12.001 1.00 48.09 184 LEU A N 1
ATOM 1509 C CA . LEU A 1 184 ? 33.651 -4.427 -11.288 1.00 48.09 184 LEU A CA 1
ATOM 1510 C C . LEU A 1 184 ? 32.583 -3.777 -12.189 1.00 48.09 184 LEU A C 1
ATOM 1512 O O . LEU A 1 184 ? 31.407 -3.743 -11.841 1.00 48.09 184 LEU A O 1
ATOM 1516 N N . PHE A 1 185 ? 32.971 -3.339 -13.391 1.00 51.69 185 PHE A N 1
ATOM 1517 C CA . PHE A 1 185 ? 32.050 -2.707 -14.345 1.00 51.69 185 PHE A CA 1
ATOM 1518 C C . PHE A 1 185 ? 31.068 -3.719 -14.968 1.00 51.69 185 PHE A C 1
ATOM 1520 O O . PHE A 1 185 ? 29.894 -3.421 -15.206 1.00 51.69 185 PHE A O 1
ATOM 1527 N N . GLN A 1 186 ? 31.522 -4.953 -15.212 1.00 53.41 186 GLN A N 1
ATOM 1528 C CA . GLN A 1 186 ? 30.665 -6.046 -15.690 1.00 53.41 186 GLN A CA 1
ATOM 1529 C C . GLN A 1 186 ? 29.684 -6.518 -14.603 1.00 53.41 186 GLN A C 1
ATOM 1531 O O . GLN A 1 186 ? 28.525 -6.811 -14.891 1.00 53.41 186 GLN A O 1
ATOM 1536 N N . MET A 1 187 ? 30.117 -6.514 -13.345 1.00 51.41 187 MET A N 1
ATOM 1537 C CA . MET A 1 187 ? 29.318 -6.851 -12.173 1.00 51.41 187 MET A CA 1
ATOM 1538 C C . MET A 1 187 ? 28.244 -5.787 -11.935 1.00 51.41 187 MET A C 1
ATOM 1540 O O . MET A 1 187 ? 27.069 -6.134 -11.852 1.00 51.41 187 MET A O 1
ATOM 1544 N N . GLU A 1 188 ? 28.594 -4.500 -11.965 1.00 55.75 188 GLU A N 1
ATOM 1545 C CA . GLU A 1 188 ? 27.642 -3.390 -11.820 1.00 55.75 188 GLU A CA 1
ATOM 1546 C C . GLU A 1 188 ? 26.580 -3.388 -12.936 1.00 55.75 188 GLU A C 1
ATOM 1548 O O . GLU A 1 188 ? 25.378 -3.256 -12.686 1.00 55.75 188 GLU A O 1
ATOM 1553 N N . THR A 1 189 ? 26.987 -3.633 -14.186 1.00 63.88 189 THR A N 1
ATOM 1554 C CA . THR A 1 189 ? 26.043 -3.748 -15.310 1.00 63.88 189 THR A CA 1
ATOM 1555 C C . THR A 1 189 ? 25.165 -4.998 -15.228 1.00 63.88 189 THR A C 1
ATOM 1557 O O . THR A 1 189 ? 23.983 -4.932 -15.583 1.00 63.88 189 THR A O 1
ATOM 1560 N N . SER A 1 190 ? 25.690 -6.125 -14.738 1.00 68.69 190 SER A N 1
ATOM 1561 C CA . SER A 1 190 ? 24.903 -7.344 -14.509 1.00 68.69 190 SER A CA 1
ATOM 1562 C C . SER A 1 190 ? 23.850 -7.152 -13.410 1.00 68.69 190 SER A C 1
ATOM 1564 O O . SER A 1 190 ? 22.690 -7.528 -13.599 1.00 68.69 190 SER A O 1
ATOM 1566 N N . LEU A 1 191 ? 24.216 -6.457 -12.329 1.00 71.88 191 LEU A N 1
ATOM 1567 C CA . LEU A 1 191 ? 23.353 -6.142 -11.197 1.00 71.88 191 LEU A CA 1
ATOM 1568 C C . LEU A 1 191 ? 22.216 -5.197 -11.620 1.00 71.88 191 LEU A C 1
ATOM 1570 O O . LEU A 1 191 ? 21.040 -5.482 -11.400 1.00 71.88 191 LEU A O 1
ATOM 1574 N N . HIS A 1 192 ? 22.535 -4.118 -12.343 1.00 78.19 192 HIS A N 1
ATOM 1575 C CA . HIS A 1 192 ? 21.529 -3.200 -12.888 1.00 78.19 192 HIS A CA 1
ATOM 1576 C C . HIS A 1 192 ? 20.554 -3.887 -13.857 1.00 78.19 192 HIS A C 1
ATOM 1578 O O . HIS A 1 192 ? 19.350 -3.615 -13.836 1.00 78.19 192 HIS A O 1
ATOM 1584 N N . ARG A 1 193 ? 21.043 -4.804 -14.707 1.00 77.69 193 ARG A N 1
ATOM 1585 C CA . ARG A 1 193 ? 20.185 -5.600 -15.603 1.00 77.69 193 ARG A CA 1
ATOM 1586 C C . ARG A 1 193 ? 19.264 -6.533 -14.825 1.00 77.69 193 ARG A C 1
ATOM 1588 O O . ARG A 1 193 ? 18.099 -6.668 -15.202 1.00 77.69 193 ARG A O 1
ATOM 1595 N N . HIS A 1 194 ? 19.766 -7.151 -13.757 1.00 80.62 194 HIS A N 1
ATOM 1596 C CA . HIS A 1 194 ? 18.968 -7.994 -12.874 1.00 80.62 194 HIS A CA 1
ATOM 1597 C C . HIS A 1 194 ? 17.798 -7.206 -12.271 1.00 80.62 194 HIS A C 1
ATOM 1599 O O . HIS A 1 194 ? 16.643 -7.576 -12.494 1.00 80.62 194 HIS A O 1
ATOM 1605 N N . PHE A 1 195 ? 18.077 -6.069 -11.623 1.00 81.69 195 PHE A N 1
ATOM 1606 C CA . PHE A 1 195 ? 17.046 -5.219 -11.014 1.00 81.69 195 PHE A CA 1
ATOM 1607 C C . PHE A 1 195 ? 16.044 -4.678 -12.029 1.00 81.69 195 PHE A C 1
ATOM 1609 O O . PHE A 1 195 ? 14.840 -4.669 -11.767 1.00 81.69 195 PHE A O 1
ATOM 1616 N N . CYS A 1 196 ? 16.509 -4.287 -13.217 1.00 85.44 196 CYS A N 1
ATOM 1617 C CA . CYS A 1 196 ? 15.630 -3.887 -14.311 1.00 85.44 196 CYS A CA 1
ATOM 1618 C C . CYS A 1 196 ? 14.658 -5.018 -14.689 1.00 85.44 196 CYS A C 1
ATOM 1620 O O . CYS A 1 196 ? 13.442 -4.821 -14.686 1.00 85.44 196 CYS A O 1
ATOM 1622 N N . ARG A 1 197 ? 15.175 -6.227 -14.949 1.00 85.75 197 ARG A N 1
ATOM 1623 C CA . ARG A 1 197 ? 14.356 -7.389 -15.321 1.00 85.75 197 ARG A CA 1
ATOM 1624 C C . ARG A 1 197 ? 13.374 -7.768 -14.216 1.00 85.75 197 ARG A C 1
ATOM 1626 O O . ARG A 1 197 ? 12.216 -8.052 -14.512 1.00 85.75 197 ARG A O 1
ATOM 1633 N N . GLN A 1 198 ? 13.817 -7.771 -12.963 1.00 86.44 198 GLN A N 1
ATOM 1634 C CA . GLN A 1 198 ? 12.970 -8.090 -11.819 1.00 86.44 198 GLN A CA 1
ATOM 1635 C C . GLN A 1 198 ? 11.825 -7.085 -11.672 1.00 86.44 198 GLN A C 1
ATOM 1637 O O . GLN A 1 198 ? 10.668 -7.494 -11.581 1.00 86.44 198 GLN A O 1
ATOM 1642 N N . THR A 1 199 ? 12.142 -5.788 -11.723 1.00 90.00 199 THR A N 1
ATOM 1643 C CA . THR A 1 199 ? 11.165 -4.693 -11.633 1.00 90.00 199 THR A CA 1
ATOM 1644 C C . THR A 1 199 ? 10.092 -4.835 -12.710 1.00 90.00 199 THR A C 1
ATOM 1646 O O . THR A 1 199 ? 8.898 -4.869 -12.411 1.00 90.00 199 THR A O 1
ATOM 1649 N N . LEU A 1 200 ? 10.509 -4.996 -13.968 1.00 91.62 200 LEU A N 1
ATOM 1650 C CA . LEU A 1 200 ? 9.582 -5.103 -15.094 1.00 91.62 200 LEU A CA 1
ATOM 1651 C C . LEU A 1 200 ? 8.741 -6.380 -15.033 1.00 91.62 200 LEU A C 1
ATOM 1653 O O . LEU A 1 200 ? 7.539 -6.322 -15.277 1.00 91.62 200 LEU A O 1
ATOM 1657 N N . ASN A 1 201 ? 9.334 -7.520 -14.667 1.00 90.62 201 ASN A N 1
ATOM 1658 C CA . ASN A 1 201 ? 8.602 -8.781 -14.547 1.00 90.62 201 ASN A CA 1
ATOM 1659 C C . ASN A 1 201 ? 7.545 -8.732 -13.437 1.00 90.62 201 ASN A C 1
ATOM 1661 O O . ASN A 1 201 ? 6.428 -9.206 -13.648 1.00 90.62 201 ASN A O 1
ATOM 1665 N N . ALA A 1 202 ? 7.881 -8.160 -12.277 1.00 90.69 202 ALA A N 1
ATOM 1666 C CA . ALA A 1 202 ? 6.956 -8.023 -11.153 1.00 90.69 202 ALA A CA 1
ATOM 1667 C C . ALA A 1 202 ? 5.738 -7.162 -11.528 1.00 90.69 202 ALA A C 1
ATOM 1669 O O . ALA A 1 202 ? 4.597 -7.538 -11.254 1.00 90.69 202 ALA A O 1
ATOM 1670 N N . ILE A 1 203 ? 5.965 -6.044 -12.228 1.00 91.50 203 ILE A N 1
ATOM 1671 C CA . ILE A 1 203 ? 4.886 -5.179 -12.725 1.00 91.50 203 ILE A CA 1
ATOM 1672 C C . ILE A 1 203 ? 4.074 -5.902 -13.812 1.00 91.50 203 ILE A C 1
ATOM 1674 O O . ILE A 1 203 ? 2.846 -5.949 -13.743 1.00 91.50 203 ILE A O 1
ATOM 1678 N N . HIS A 1 204 ? 4.742 -6.525 -14.788 1.00 89.94 204 HIS A N 1
ATOM 1679 C CA . HIS A 1 204 ? 4.098 -7.196 -15.921 1.00 89.94 204 HIS A CA 1
ATOM 1680 C C . HIS A 1 204 ? 3.155 -8.326 -15.485 1.00 89.94 204 HIS A C 1
ATOM 1682 O O . HIS A 1 204 ? 2.062 -8.467 -16.032 1.00 89.94 204 HIS A O 1
ATOM 1688 N N . LYS A 1 205 ? 3.517 -9.104 -14.456 1.00 88.69 205 LYS A N 1
ATOM 1689 C CA . LYS A 1 205 ? 2.648 -10.163 -13.910 1.00 88.69 205 LYS A CA 1
ATOM 1690 C C . LYS A 1 205 ? 1.278 -9.643 -13.468 1.00 88.69 205 LYS A C 1
ATOM 1692 O O . LYS A 1 205 ? 0.289 -10.366 -13.578 1.00 88.69 205 LYS A O 1
ATOM 1697 N N . ARG A 1 206 ? 1.181 -8.386 -13.021 1.00 87.38 206 ARG A N 1
ATOM 1698 C CA . ARG A 1 206 ? -0.096 -7.786 -12.600 1.00 87.38 206 ARG A CA 1
ATOM 1699 C C . ARG A 1 206 ? -1.027 -7.451 -13.759 1.00 87.38 206 ARG A C 1
ATOM 1701 O O . ARG A 1 206 ? -2.229 -7.350 -13.539 1.00 87.38 206 ARG A O 1
ATOM 1708 N N . LEU A 1 207 ? -0.520 -7.377 -14.991 1.00 86.88 207 LEU A N 1
ATOM 1709 C CA . LEU A 1 207 ? -1.348 -7.176 -16.184 1.00 86.88 207 LEU A CA 1
ATOM 1710 C C . LEU A 1 207 ? -2.263 -8.372 -16.481 1.00 86.88 207 LEU A C 1
ATOM 1712 O O . LEU A 1 207 ? -3.300 -8.210 -17.118 1.00 86.88 207 LEU A O 1
ATOM 1716 N N . SER A 1 208 ? -1.903 -9.564 -15.992 1.00 85.69 208 SER A N 1
ATOM 1717 C CA . SER A 1 208 ? -2.702 -10.786 -16.158 1.00 85.69 208 SER A CA 1
ATOM 1718 C C . SER A 1 208 ? -3.889 -10.872 -15.189 1.00 85.69 208 SER A C 1
ATOM 1720 O O . SER A 1 208 ? -4.726 -11.761 -15.324 1.00 85.69 208 SER A O 1
ATOM 1722 N N . ILE A 1 209 ? -3.981 -9.970 -14.205 1.00 85.12 209 ILE A N 1
ATOM 1723 C CA . ILE A 1 209 ? -5.073 -9.961 -13.228 1.00 85.12 209 ILE A CA 1
ATOM 1724 C C . ILE A 1 209 ? -6.323 -9.344 -13.885 1.00 85.12 209 ILE A C 1
ATOM 1726 O O . ILE A 1 209 ? -6.233 -8.245 -14.437 1.00 85.12 209 ILE A O 1
ATOM 1730 N N . PRO A 1 210 ? -7.503 -9.996 -13.827 1.00 82.75 210 PRO A N 1
ATOM 1731 C CA . PRO A 1 210 ? -8.725 -9.534 -14.493 1.00 82.75 210 PRO A CA 1
ATOM 1732 C C . PRO A 1 210 ? -9.429 -8.374 -13.760 1.00 82.75 210 PRO A C 1
ATOM 1734 O O . PRO A 1 210 ? -10.643 -8.228 -13.853 1.00 82.75 210 PRO A O 1
ATOM 1737 N N . ASP A 1 211 ? -8.682 -7.532 -13.045 1.00 81.69 211 ASP A N 1
ATOM 1738 C CA . ASP A 1 211 ? -9.186 -6.303 -12.429 1.00 81.69 211 ASP A CA 1
ATOM 1739 C C . ASP A 1 211 ? -8.607 -5.096 -13.183 1.00 81.69 211 ASP A C 1
ATOM 1741 O O . ASP A 1 211 ? -7.391 -4.906 -13.264 1.00 81.69 211 ASP A O 1
ATOM 1745 N N . VAL A 1 212 ? -9.490 -4.273 -13.759 1.00 83.62 212 VAL A N 1
ATOM 1746 C CA . VAL A 1 212 ? -9.119 -3.107 -14.580 1.00 83.62 212 VAL A CA 1
ATOM 1747 C C . VAL A 1 212 ? -8.236 -2.123 -13.813 1.00 83.62 212 VAL A C 1
ATOM 1749 O O . VAL A 1 212 ? -7.332 -1.538 -14.404 1.00 83.62 212 VAL A O 1
ATOM 1752 N N . ARG A 1 213 ? -8.447 -1.957 -12.507 1.00 77.25 213 ARG A N 1
ATOM 1753 C CA . ARG A 1 213 ? -7.713 -0.995 -11.677 1.00 77.25 213 ARG A CA 1
ATOM 1754 C C . ARG A 1 213 ? -6.329 -1.509 -11.333 1.00 77.25 213 ARG A C 1
ATOM 1756 O O . ARG A 1 213 ? -5.370 -0.748 -11.419 1.00 77.25 213 ARG A O 1
ATOM 1763 N N . ILE A 1 214 ? -6.208 -2.804 -11.033 1.00 81.62 214 ILE A N 1
ATOM 1764 C CA . ILE A 1 214 ? -4.901 -3.451 -10.847 1.00 81.62 214 ILE A CA 1
ATOM 1765 C C . ILE A 1 214 ? -4.068 -3.311 -12.122 1.00 81.62 214 ILE A C 1
ATOM 1767 O O . ILE A 1 214 ? -2.895 -2.941 -12.060 1.00 81.62 214 ILE A O 1
ATOM 1771 N N . ARG A 1 215 ? -4.688 -3.523 -13.288 1.00 85.81 215 ARG A N 1
ATOM 1772 C CA . ARG A 1 215 ? -4.023 -3.300 -14.576 1.00 85.81 215 ARG A CA 1
ATOM 1773 C C . ARG A 1 215 ? -3.683 -1.835 -14.804 1.00 85.81 215 ARG A C 1
ATOM 1775 O O . ARG A 1 215 ? -2.574 -1.559 -15.232 1.00 85.81 215 ARG A O 1
ATOM 1782 N N . SER A 1 216 ? -4.584 -0.903 -14.493 1.00 86.12 216 SER A N 1
ATOM 1783 C CA . SER A 1 216 ? -4.324 0.537 -14.619 1.00 86.12 216 SER A CA 1
ATOM 1784 C C . SER A 1 216 ? -3.120 0.966 -13.782 1.00 86.12 216 SER A C 1
ATOM 1786 O O . SER A 1 216 ? -2.247 1.659 -14.292 1.00 86.12 216 SER A O 1
ATOM 1788 N N . LEU A 1 217 ? -3.037 0.515 -12.527 1.00 86.12 217 LEU A N 1
ATOM 1789 C CA . LEU A 1 217 ? -1.892 0.760 -11.650 1.00 86.12 217 LEU A CA 1
ATOM 1790 C C . LEU A 1 217 ? -0.601 0.197 -12.260 1.00 86.12 217 LEU A C 1
ATOM 1792 O O . LEU A 1 217 ? 0.408 0.895 -12.349 1.00 86.12 217 LEU A O 1
ATOM 1796 N N . ALA A 1 218 ? -0.649 -1.053 -12.725 1.00 88.69 218 ALA A N 1
ATOM 1797 C CA . ALA A 1 218 ? 0.488 -1.705 -13.361 1.00 88.69 218 ALA A CA 1
ATOM 1798 C C . ALA A 1 218 ? 0.921 -0.995 -14.655 1.00 88.69 218 ALA A C 1
ATOM 1800 O O . ALA A 1 218 ? 2.118 -0.827 -14.868 1.00 88.69 218 ALA A O 1
ATOM 1801 N N . TYR A 1 219 ? -0.015 -0.518 -15.482 1.00 90.31 219 TYR A N 1
ATOM 1802 C CA . TYR A 1 219 ? 0.282 0.274 -16.677 1.00 90.31 219 TYR A CA 1
ATOM 1803 C C . TYR A 1 219 ? 0.967 1.593 -16.325 1.00 90.31 219 TYR A C 1
ATOM 1805 O O . TYR A 1 219 ? 1.990 1.902 -16.928 1.00 90.31 219 TYR A O 1
ATOM 1813 N N . THR A 1 220 ? 0.475 2.331 -15.324 1.00 89.25 220 THR A N 1
ATOM 1814 C CA . THR A 1 220 ? 1.108 3.580 -14.868 1.00 89.25 220 THR A CA 1
ATOM 1815 C C . THR A 1 220 ? 2.552 3.349 -14.425 1.00 89.25 220 THR A C 1
ATOM 1817 O O . THR A 1 220 ? 3.450 4.101 -14.808 1.00 89.25 220 THR A O 1
ATOM 1820 N N . MET A 1 221 ? 2.796 2.291 -13.643 1.00 90.75 221 MET A N 1
ATOM 1821 C CA . MET A 1 221 ? 4.145 1.943 -13.189 1.00 90.75 221 MET A CA 1
ATOM 1822 C C . MET A 1 221 ? 5.038 1.493 -14.351 1.00 90.75 221 MET A C 1
ATOM 1824 O O . MET A 1 221 ? 6.200 1.896 -14.424 1.00 90.75 221 MET A O 1
ATOM 1828 N N . LEU A 1 222 ? 4.500 0.686 -15.270 1.00 92.06 222 LEU A N 1
ATOM 1829 C CA . LEU A 1 222 ? 5.233 0.178 -16.423 1.00 92.06 222 LEU A CA 1
ATOM 1830 C C . LEU A 1 222 ? 5.625 1.309 -17.377 1.00 92.06 222 LEU A C 1
ATOM 1832 O O . LEU A 1 222 ? 6.778 1.359 -17.788 1.00 92.06 222 LEU A O 1
ATOM 1836 N N . ASP A 1 223 ? 4.716 2.239 -17.673 1.00 89.31 223 ASP A N 1
ATOM 1837 C CA . ASP A 1 223 ? 4.978 3.405 -18.524 1.00 89.31 223 ASP A CA 1
ATOM 1838 C C . ASP A 1 223 ? 6.181 4.214 -18.012 1.00 89.31 223 ASP A C 1
ATOM 1840 O O . ASP A 1 223 ? 7.148 4.451 -18.741 1.00 89.31 223 ASP A O 1
ATOM 1844 N N . HIS A 1 224 ? 6.196 4.521 -16.711 1.00 88.12 224 HIS A N 1
ATOM 1845 C CA . HIS A 1 224 ? 7.302 5.241 -16.077 1.00 88.12 224 HIS A CA 1
ATOM 1846 C C . HIS A 1 224 ? 8.625 4.464 -16.143 1.00 88.12 224 HIS A C 1
ATOM 1848 O O . HIS A 1 224 ? 9.673 5.048 -16.429 1.00 88.12 224 HIS A O 1
ATOM 1854 N N . CYS A 1 225 ? 8.590 3.150 -15.906 1.00 89.88 225 CYS A N 1
ATOM 1855 C CA . CYS A 1 225 ? 9.784 2.306 -15.930 1.00 89.88 225 CYS A CA 1
ATOM 1856 C C . CYS A 1 225 ? 10.340 2.117 -17.352 1.00 89.88 225 CYS A C 1
ATOM 1858 O O . CYS A 1 225 ? 11.555 2.162 -17.555 1.00 89.88 225 CYS A O 1
ATOM 1860 N N . LEU A 1 226 ? 9.470 1.925 -18.350 1.00 88.81 226 LEU A N 1
ATOM 1861 C CA . LEU A 1 226 ? 9.858 1.726 -19.748 1.00 88.81 226 LEU A CA 1
ATOM 1862 C C . LEU A 1 226 ? 10.370 3.016 -20.394 1.00 88.81 226 LEU A C 1
ATOM 1864 O O . LEU A 1 226 ? 11.278 2.957 -21.224 1.00 88.81 226 LEU A O 1
ATOM 1868 N N . ARG A 1 227 ? 9.849 4.186 -19.997 1.00 85.62 227 ARG A N 1
ATOM 1869 C CA . ARG A 1 227 ? 10.264 5.487 -20.546 1.00 85.62 227 ARG A CA 1
ATOM 1870 C C . ARG A 1 227 ? 11.773 5.711 -20.465 1.00 85.62 227 ARG A C 1
ATOM 1872 O O . ARG A 1 227 ? 12.369 6.229 -21.404 1.00 85.62 227 ARG A O 1
ATOM 1879 N N . VAL A 1 228 ? 12.408 5.260 -19.386 1.00 83.62 228 VAL A N 1
ATOM 1880 C CA . VAL A 1 228 ? 13.870 5.313 -19.216 1.00 83.62 228 VAL A CA 1
ATOM 1881 C C . VAL A 1 228 ? 14.603 4.538 -20.316 1.00 83.62 228 VAL A C 1
ATOM 1883 O O . VAL A 1 228 ? 15.622 4.998 -20.841 1.00 83.62 228 VAL A O 1
ATOM 1886 N N . MET A 1 229 ? 14.092 3.360 -20.674 1.00 81.81 229 MET A N 1
ATOM 1887 C CA . MET A 1 229 ? 14.675 2.529 -21.725 1.00 81.81 229 MET A CA 1
ATOM 1888 C C . MET A 1 229 ? 14.427 3.123 -23.107 1.00 81.81 229 MET A C 1
ATOM 1890 O O . MET A 1 229 ? 15.350 3.140 -23.915 1.00 81.81 229 MET A O 1
ATOM 1894 N N . PHE A 1 230 ? 13.237 3.677 -23.359 1.00 82.25 230 PHE A N 1
ATOM 1895 C CA . PHE A 1 230 ? 12.948 4.357 -24.622 1.00 82.25 230 PHE A CA 1
ATOM 1896 C C . PHE A 1 230 ? 13.831 5.587 -24.836 1.00 82.25 230 PHE A C 1
ATOM 1898 O O . PHE A 1 230 ? 14.383 5.736 -25.919 1.00 82.25 230 PHE A O 1
ATOM 1905 N N . ILE A 1 231 ? 14.060 6.404 -23.802 1.00 78.38 231 ILE A N 1
ATOM 1906 C CA . ILE A 1 231 ? 14.997 7.539 -23.879 1.00 78.38 231 ILE A CA 1
ATOM 1907 C C . ILE A 1 231 ? 16.421 7.051 -24.184 1.00 78.38 231 ILE A C 1
ATOM 1909 O O . ILE A 1 231 ? 17.128 7.643 -25.000 1.00 78.38 231 ILE A O 1
ATOM 1913 N N . SER A 1 232 ? 16.853 5.958 -23.546 1.00 78.38 232 SER A N 1
ATOM 1914 C CA . SER A 1 232 ? 18.184 5.386 -23.786 1.00 78.38 232 SER A CA 1
ATOM 1915 C C . SER A 1 232 ? 18.323 4.865 -25.220 1.00 78.38 232 SER A C 1
ATOM 1917 O O . SER A 1 232 ? 19.333 5.122 -25.872 1.00 78.38 232 SER A O 1
ATOM 1919 N N . LEU A 1 233 ? 17.290 4.188 -25.727 1.00 80.62 233 LEU A N 1
ATOM 1920 C CA . LEU A 1 233 ? 17.227 3.692 -27.098 1.00 80.62 233 LEU A CA 1
ATOM 1921 C C . LEU A 1 233 ? 17.228 4.844 -28.107 1.00 80.62 233 LEU A C 1
ATOM 1923 O O . LEU A 1 233 ? 17.993 4.813 -29.060 1.00 80.62 233 LEU A O 1
ATOM 1927 N N . GLU A 1 234 ? 16.422 5.878 -27.881 1.00 74.69 234 GLU A N 1
ATOM 1928 C CA . GLU A 1 234 ? 16.368 7.065 -28.734 1.00 74.69 234 GLU A CA 1
ATOM 1929 C C . GLU A 1 234 ? 17.724 7.780 -28.785 1.00 74.69 234 GLU A C 1
ATOM 1931 O O . GLU A 1 234 ? 18.186 8.150 -29.860 1.00 74.69 234 GLU A O 1
ATOM 1936 N N . THR A 1 235 ? 18.390 7.933 -27.638 1.00 74.81 235 THR A N 1
ATOM 1937 C CA . THR A 1 235 ? 19.722 8.555 -27.558 1.00 74.81 235 THR A CA 1
ATOM 1938 C C . THR A 1 235 ? 20.754 7.741 -28.337 1.00 74.81 235 THR A C 1
ATOM 1940 O O . THR A 1 235 ? 21.537 8.305 -29.098 1.00 74.81 235 THR A O 1
ATOM 1943 N N . MET A 1 236 ? 20.721 6.413 -28.189 1.00 74.38 236 MET A N 1
ATOM 1944 C CA . MET A 1 236 ? 21.575 5.500 -28.947 1.00 74.38 236 MET A CA 1
ATOM 1945 C C . MET A 1 236 ? 21.298 5.613 -30.452 1.00 74.38 236 MET A C 1
ATOM 1947 O O . MET A 1 236 ? 22.226 5.782 -31.233 1.00 74.38 236 MET A O 1
ATOM 1951 N N . LEU A 1 237 ? 20.030 5.599 -30.867 1.00 74.31 237 LEU A N 1
ATOM 1952 C CA . LEU A 1 237 ? 19.646 5.713 -32.275 1.00 74.31 237 LEU A CA 1
ATOM 1953 C C . LEU A 1 237 ? 20.063 7.054 -32.890 1.00 74.31 237 LEU A C 1
ATOM 1955 O O . LEU A 1 237 ? 20.541 7.074 -34.017 1.00 74.31 237 LEU A O 1
ATOM 1959 N N . LYS A 1 238 ? 19.947 8.159 -32.144 1.00 71.88 238 LYS A N 1
ATOM 1960 C CA . LYS A 1 238 ? 20.400 9.490 -32.580 1.00 71.88 238 LYS A CA 1
ATOM 1961 C C . LYS A 1 238 ? 21.920 9.625 -32.657 1.00 71.88 238 LYS A C 1
ATOM 1963 O O . LYS A 1 238 ? 22.401 10.504 -33.363 1.00 71.88 238 LYS A O 1
ATOM 1968 N N . SER A 1 239 ? 22.665 8.798 -31.921 1.00 68.12 239 SER A N 1
ATOM 1969 C CA . SER A 1 239 ? 24.131 8.799 -31.978 1.00 68.12 239 SER A CA 1
ATOM 1970 C C . SER A 1 239 ? 24.685 8.161 -33.255 1.00 68.12 239 SER A C 1
ATOM 1972 O O . SER A 1 239 ? 25.836 8.414 -33.598 1.00 68.12 239 SER A O 1
ATOM 1974 N N . PHE A 1 240 ? 23.868 7.394 -33.984 1.00 65.69 240 PHE A N 1
ATOM 1975 C CA . PHE A 1 240 ? 24.222 6.900 -35.311 1.00 65.69 240 PHE A CA 1
ATOM 1976 C C . PHE A 1 240 ? 23.916 7.979 -36.352 1.00 65.69 240 PHE A C 1
ATOM 1978 O O . PHE A 1 240 ? 22.760 8.347 -36.565 1.00 65.69 240 PHE A O 1
ATOM 1985 N N . ALA A 1 241 ? 24.956 8.496 -37.008 1.00 56.75 241 ALA A N 1
ATOM 1986 C CA . ALA A 1 241 ? 24.823 9.568 -37.994 1.00 56.75 241 ALA A CA 1
ATOM 1987 C C . ALA A 1 241 ? 24.310 9.055 -39.355 1.00 56.75 241 ALA A C 1
ATOM 1989 O O . ALA A 1 241 ? 23.895 9.848 -40.201 1.00 56.75 241 ALA A O 1
ATOM 1990 N N . SER A 1 242 ? 24.294 7.733 -39.579 1.00 53.66 242 SER A N 1
ATOM 1991 C CA . SER A 1 242 ? 23.691 7.108 -40.763 1.00 53.66 242 SER A CA 1
ATOM 1992 C C . SER A 1 242 ? 23.231 5.664 -40.496 1.00 53.66 242 SER A C 1
ATOM 1994 O O . SER A 1 242 ? 23.890 4.913 -39.781 1.00 53.66 242 SER A O 1
ATOM 1996 N N . LEU A 1 243 ? 22.122 5.230 -41.119 1.00 51.97 243 LEU A N 1
ATOM 1997 C CA . LEU A 1 243 ? 21.637 3.834 -41.059 1.00 51.97 243 LEU A CA 1
ATOM 1998 C C . LEU A 1 243 ? 22.661 2.809 -41.590 1.00 51.97 243 LEU A C 1
ATOM 2000 O O . LEU A 1 243 ? 22.583 1.633 -41.241 1.00 51.97 243 LEU A O 1
ATOM 2004 N N . SER A 1 244 ? 23.634 3.239 -42.399 1.00 51.03 244 SER A N 1
ATOM 2005 C CA . SER A 1 244 ? 24.740 2.402 -42.874 1.00 51.03 244 SER A CA 1
ATOM 2006 C C . SER A 1 244 ? 25.681 1.941 -41.754 1.00 51.03 244 SER A C 1
ATOM 2008 O O . SER A 1 244 ? 26.201 0.832 -41.844 1.00 51.03 244 SER A O 1
ATOM 2010 N N . GLU A 1 245 ? 25.842 2.706 -40.667 1.00 47.53 245 GLU A N 1
ATOM 2011 C CA . GLU A 1 245 ? 26.700 2.330 -39.523 1.00 47.53 245 GLU A CA 1
ATOM 2012 C C . GLU A 1 245 ? 26.103 1.199 -38.668 1.00 47.53 245 GLU A C 1
ATOM 2014 O O . GLU A 1 245 ? 26.836 0.437 -38.036 1.00 47.53 245 GLU A O 1
ATOM 2019 N N . LEU A 1 246 ? 24.774 1.044 -38.692 1.00 50.75 246 LEU A N 1
ATOM 2020 C CA . LEU A 1 246 ? 24.059 -0.067 -38.051 1.00 50.75 246 LEU A CA 1
ATOM 2021 C C . LEU A 1 246 ? 24.244 -1.400 -38.794 1.00 50.75 246 LEU A C 1
ATOM 2023 O O . LEU A 1 246 ? 24.039 -2.452 -38.199 1.00 50.75 246 LEU A O 1
ATOM 2027 N N . SER A 1 247 ? 24.621 -1.367 -40.078 1.00 45.78 247 SER A N 1
ATOM 2028 C CA . SER A 1 247 ? 24.811 -2.574 -40.897 1.00 45.78 247 SER A CA 1
ATOM 2029 C C . SER A 1 247 ? 26.216 -3.177 -40.799 1.00 45.78 247 SER A C 1
ATOM 2031 O O . SER A 1 247 ? 26.393 -4.359 -41.080 1.00 45.78 247 SER A O 1
ATOM 2033 N N . THR A 1 248 ? 27.208 -2.379 -40.393 1.00 42.72 248 THR A N 1
ATOM 2034 C CA . THR A 1 248 ? 28.624 -2.780 -40.341 1.00 42.72 248 THR A CA 1
ATOM 2035 C C . THR A 1 248 ? 29.115 -3.122 -38.943 1.00 42.72 248 THR A C 1
ATOM 2037 O O . THR A 1 248 ? 30.083 -3.864 -38.808 1.00 42.72 248 THR A O 1
ATOM 2040 N N . ASN A 1 249 ? 28.458 -2.615 -37.901 1.00 39.44 249 ASN A N 1
ATOM 2041 C CA . ASN A 1 249 ? 28.742 -3.035 -36.539 1.00 39.44 249 ASN A CA 1
ATOM 2042 C C . ASN A 1 249 ? 27.800 -4.180 -36.183 1.00 39.44 249 ASN A C 1
ATOM 2044 O O . ASN A 1 249 ? 26.615 -3.958 -35.940 1.00 39.44 249 ASN A O 1
ATOM 2048 N N . GLU A 1 250 ? 28.344 -5.396 -36.112 1.00 40.03 250 GLU A N 1
ATOM 2049 C CA . GLU A 1 250 ? 27.771 -6.507 -35.352 1.00 40.03 250 GLU A CA 1
ATOM 2050 C C . GLU A 1 250 ? 27.636 -6.094 -33.875 1.00 40.03 250 GLU A C 1
ATOM 2052 O O . GLU A 1 250 ? 28.346 -6.564 -32.988 1.00 40.03 250 GLU A O 1
ATOM 2057 N N . PHE A 1 251 ? 26.695 -5.204 -33.565 1.00 40.03 251 PHE A N 1
ATOM 2058 C CA . PHE A 1 251 ? 26.108 -5.170 -32.244 1.00 40.03 251 PHE A CA 1
ATOM 2059 C C . PHE A 1 251 ? 25.289 -6.446 -32.136 1.00 40.03 251 PHE A C 1
ATOM 2061 O O . PHE A 1 251 ? 24.104 -6.496 -32.465 1.00 40.03 251 PHE A O 1
ATOM 2068 N N . LEU A 1 252 ? 25.974 -7.493 -31.677 1.00 37.28 252 LEU A N 1
ATOM 2069 C CA . LEU A 1 252 ? 25.411 -8.649 -31.005 1.00 37.28 252 LEU A CA 1
ATOM 2070 C C . LEU A 1 252 ? 24.527 -8.151 -29.847 1.00 37.28 252 LEU A C 1
ATOM 2072 O O . LEU A 1 252 ? 24.857 -8.260 -28.669 1.00 37.28 252 LEU A O 1
ATOM 2076 N N . PHE A 1 253 ? 23.322 -7.682 -30.171 1.00 36.81 253 PHE A N 1
ATOM 2077 C CA . PHE A 1 253 ? 22.151 -8.106 -29.428 1.00 36.81 253 PHE A CA 1
ATOM 2078 C C . PHE A 1 253 ? 22.043 -9.606 -29.674 1.00 36.81 253 PHE A C 1
ATOM 2080 O O . PHE A 1 253 ? 21.253 -10.078 -30.492 1.00 36.81 253 PHE A O 1
ATOM 2087 N N . GLU A 1 254 ? 22.880 -10.367 -28.970 1.00 30.22 254 GLU A N 1
ATOM 2088 C CA . GLU A 1 254 ? 22.701 -11.793 -28.795 1.00 30.22 254 GLU A CA 1
ATOM 2089 C C . GLU A 1 254 ? 21.447 -11.949 -27.930 1.00 30.22 254 GLU A C 1
ATOM 2091 O O . GLU A 1 254 ? 21.447 -12.077 -26.705 1.00 30.22 254 GLU A O 1
ATOM 2096 N N . SER A 1 255 ? 20.318 -11.777 -28.606 1.00 33.72 255 SER A N 1
ATOM 2097 C CA . SER A 1 255 ? 18.999 -12.028 -28.099 1.00 33.72 255 SER A CA 1
ATOM 2098 C C . SER A 1 255 ? 18.975 -13.491 -27.685 1.00 33.72 255 SER A C 1
ATOM 2100 O O . SER A 1 255 ? 18.850 -14.390 -28.517 1.00 33.72 255 SER A O 1
ATOM 2102 N N . LYS A 1 256 ? 19.032 -13.734 -26.372 1.00 36.50 256 LYS A N 1
ATOM 2103 C CA . LYS A 1 256 ? 18.697 -15.032 -25.770 1.00 36.50 256 LYS A CA 1
ATOM 2104 C C . LYS A 1 256 ? 17.255 -15.488 -26.090 1.00 36.50 256 LYS A C 1
ATOM 2106 O O . LYS A 1 256 ? 16.846 -16.535 -25.604 1.00 36.50 256 LYS A O 1
ATOM 2111 N N . PHE A 1 257 ? 16.490 -14.756 -26.913 1.00 35.59 257 PHE A N 1
ATOM 2112 C CA . PHE A 1 257 ? 15.222 -15.216 -27.488 1.00 35.59 257 PHE A CA 1
ATOM 2113 C C . PHE A 1 257 ? 15.371 -16.011 -28.792 1.00 35.59 257 PHE A C 1
ATOM 2115 O O . PHE A 1 257 ? 14.386 -16.595 -29.241 1.00 35.59 257 PHE A O 1
ATOM 2122 N N . ARG A 1 258 ? 16.570 -16.135 -29.383 1.00 31.20 258 ARG A N 1
ATOM 2123 C CA . ARG A 1 258 ? 16.800 -17.174 -30.400 1.00 31.20 258 ARG A CA 1
ATOM 2124 C C . ARG A 1 258 ? 16.972 -18.528 -29.718 1.00 31.20 258 ARG A C 1
ATOM 2126 O O . ARG A 1 258 ? 18.075 -19.048 -29.569 1.00 31.20 258 ARG A O 1
ATOM 2133 N N . SER A 1 259 ? 15.847 -19.121 -29.323 1.00 33.34 259 SER A N 1
ATOM 2134 C CA . SER A 1 259 ? 15.793 -20.574 -29.207 1.00 33.34 259 SER A CA 1
ATOM 2135 C C . SER A 1 259 ? 16.148 -21.156 -30.579 1.00 33.34 259 SER A C 1
ATOM 2137 O O . SER A 1 259 ? 15.621 -20.734 -31.607 1.00 33.34 259 SER A O 1
ATOM 2139 N N . ARG A 1 260 ? 17.110 -22.077 -30.599 1.00 36.47 260 ARG A N 1
ATOM 2140 C CA . ARG A 1 260 ? 17.741 -22.650 -31.798 1.00 36.47 260 ARG A CA 1
ATOM 2141 C C . ARG A 1 260 ? 16.806 -23.463 -32.711 1.00 36.47 260 ARG A C 1
ATOM 2143 O O . ARG A 1 260 ? 17.306 -24.114 -33.612 1.00 36.47 260 ARG A O 1
ATOM 2150 N N . ASN A 1 261 ? 15.487 -23.410 -32.529 1.00 36.62 261 ASN A N 1
ATOM 2151 C CA . ASN A 1 261 ? 14.519 -24.213 -33.274 1.00 36.62 261 ASN A CA 1
ATOM 2152 C C . ASN A 1 261 ? 13.261 -23.411 -33.633 1.00 36.62 261 ASN A C 1
ATOM 2154 O O . ASN A 1 261 ? 12.192 -23.694 -33.107 1.00 36.62 261 ASN A O 1
ATOM 2158 N N . GLN A 1 262 ? 13.362 -22.452 -34.553 1.00 32.88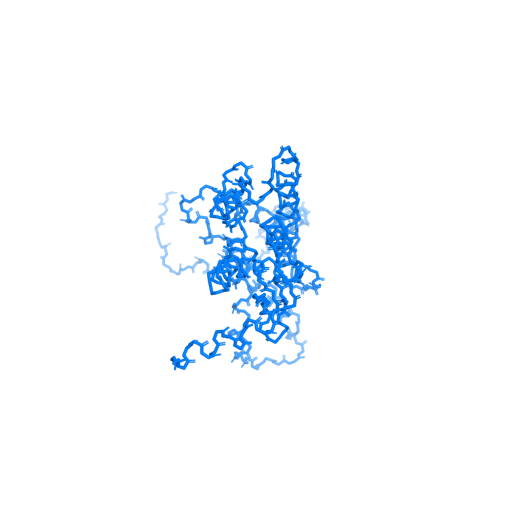 262 GLN A N 1
ATOM 2159 C CA . GLN A 1 262 ? 12.238 -22.103 -35.432 1.00 32.88 262 GLN A CA 1
ATOM 2160 C C . GLN A 1 262 ? 12.781 -21.883 -36.847 1.00 32.88 262 GLN A C 1
ATOM 2162 O O . GLN A 1 262 ? 13.064 -20.774 -37.288 1.00 32.88 262 GLN A O 1
ATOM 2167 N N . LEU A 1 263 ? 12.992 -23.020 -37.516 1.00 36.44 263 LEU A N 1
ATOM 2168 C CA . LEU A 1 263 ? 12.787 -23.167 -38.956 1.00 36.44 263 LEU A CA 1
ATOM 2169 C C . LEU A 1 263 ? 11.352 -22.738 -39.320 1.00 36.44 263 LEU A C 1
ATOM 2171 O O . LEU A 1 263 ? 10.501 -22.693 -38.434 1.00 36.44 263 LEU A O 1
ATOM 2175 N N . TYR A 1 264 ? 11.118 -22.524 -40.622 1.00 29.39 264 TYR A N 1
ATOM 2176 C CA . TYR A 1 264 ? 9.871 -22.119 -41.305 1.00 29.39 264 TYR A CA 1
ATOM 2177 C C . TYR A 1 264 ? 9.705 -20.593 -41.437 1.00 29.39 264 TYR A C 1
ATOM 2179 O O . TYR A 1 264 ? 9.685 -19.880 -40.447 1.00 29.39 264 TYR A O 1
ATOM 2187 N N . HIS A 1 265 ? 9.554 -19.986 -42.612 1.00 28.06 265 HIS A N 1
ATOM 2188 C CA . HIS A 1 265 ? 9.500 -20.449 -43.996 1.00 28.06 265 HIS A CA 1
ATOM 2189 C C . HIS A 1 265 ? 9.907 -19.249 -44.867 1.00 28.06 265 HIS A C 1
ATOM 2191 O O . HIS A 1 265 ? 9.500 -18.122 -44.599 1.00 28.06 265 HIS A O 1
ATOM 2197 N N . THR A 1 266 ? 10.690 -19.498 -45.912 1.00 27.77 266 THR A N 1
ATOM 2198 C CA . THR A 1 266 ? 10.817 -18.604 -47.066 1.00 27.77 266 THR A CA 1
ATOM 2199 C C . THR A 1 266 ? 9.472 -18.464 -47.770 1.00 27.77 266 THR A C 1
ATOM 2201 O O . THR A 1 266 ? 8.872 -19.483 -48.128 1.00 27.77 266 THR A O 1
ATOM 2204 N N . VAL A 1 267 ? 9.069 -17.221 -48.023 1.00 31.98 267 VAL A N 1
ATOM 2205 C CA . VAL A 1 267 ? 8.353 -16.809 -49.237 1.00 31.98 267 VAL A CA 1
ATOM 2206 C C . VAL A 1 267 ? 9.101 -15.609 -49.792 1.00 31.98 267 VAL A C 1
ATOM 2208 O O . VAL A 1 267 ? 9.390 -14.700 -48.982 1.00 31.98 267 VAL A O 1
#

Secondary structure (DSSP, 8-state):
--HHHHHHHHHHHT--EEEPHHHHHHHHHHHHTT---SSEEEETTTTEEEE-TTEEETTS-HHHHHHHHTTTHHHHHHHHHHHHHHHS---S-HHHHHHHHHHHHHHHHHHHHHHHHHHHHHS-TTS-HHHH--THHHHHHHTSGGGT-HHHHHHHHHHHHHHHHHTTTTTTT------TTTHHHHHHHHHHHHHHHHHHHHHHHHTTSS-HHHHHHHHHHHHHHHHHHHHHHHHHHHH-S-TTHHHHS------TT--S-------

InterPro domains:
  IPR007259 Gamma-tubulin complex component protein [PTHR19302] (18-236)
  IPR041470 Gamma tubulin complex component protein, N-terminal [PF17681] (25-255)